Protein AF-A0A3D0DD14-F1 (afdb_monomer_lite)

Secondary structure (DSSP, 8-state):
--HHHHHHHHHHHH--TT-EEEEETTTTEEEEE--HHHHHHHHHHHHHHHHHHT-EEEEE--EE-------------HHHHHHHHTT-S--EEEEEEE-SSTT-EEEEEEES--THHHHSSSS-------EE--EEEEETT--EEEEEEEEEEEEEEEEEPPPSSS---EEEEEEEEEEEEEEEEEEEEE-TTS-EEEEEEEEEE--

Structure (mmCIF, N/CA/C/O backbone):
data_AF-A0A3D0DD14-F1
#
_entry.id   AF-A0A3D0DD14-F1
#
loop_
_atom_site.group_PDB
_atom_site.id
_atom_site.type_symbol
_atom_site.label_atom_id
_atom_site.label_alt_id
_atom_site.label_comp_id
_atom_site.label_asym_id
_atom_site.label_entity_id
_atom_site.label_seq_id
_atom_site.pdbx_PDB_ins_code
_atom_site.Cartn_x
_atom_site.Cartn_y
_atom_site.Cartn_z
_atom_site.occupancy
_atom_site.B_iso_or_equiv
_atom_site.auth_seq_id
_atom_site.auth_comp_id
_atom_site.auth_asym_id
_atom_site.auth_atom_id
_atom_site.pdbx_PDB_model_num
ATOM 1 N N . MET A 1 1 ? -5.796 8.877 5.733 1.00 56.44 1 MET A N 1
ATOM 2 C CA . MET A 1 1 ? -6.881 8.678 6.720 1.00 56.44 1 MET A CA 1
ATOM 3 C C . MET A 1 1 ? -6.235 8.494 8.085 1.00 56.44 1 MET A C 1
ATOM 5 O O . MET A 1 1 ? -5.258 7.763 8.152 1.00 56.44 1 MET A O 1
ATOM 9 N N . ASP A 1 2 ? -6.700 9.174 9.139 1.00 81.94 2 ASP A N 1
ATOM 10 C CA . ASP A 1 2 ? -6.199 8.929 10.505 1.00 81.94 2 ASP A CA 1
ATOM 11 C C . ASP A 1 2 ? -6.950 7.725 11.097 1.00 81.94 2 ASP A C 1
ATOM 13 O O . ASP A 1 2 ? -8.111 7.845 11.491 1.00 81.94 2 ASP A O 1
ATOM 17 N N . LEU A 1 3 ? -6.291 6.561 11.122 1.00 83.31 3 LEU A N 1
ATOM 18 C CA . LEU A 1 3 ? -6.829 5.308 11.670 1.00 83.31 3 LEU A CA 1
ATOM 19 C C . LEU A 1 3 ? -7.325 5.470 13.110 1.00 83.31 3 LEU A C 1
ATOM 21 O O . LEU A 1 3 ? -8.370 4.933 13.474 1.00 83.31 3 LEU A O 1
ATOM 25 N N . TRP A 1 4 ? -6.608 6.247 13.926 1.00 87.75 4 TRP A N 1
ATOM 26 C CA . TRP A 1 4 ? -6.964 6.455 15.328 1.00 87.75 4 TRP A CA 1
ATOM 27 C C . TRP A 1 4 ? -8.235 7.271 15.481 1.00 87.75 4 TRP A C 1
ATOM 29 O O . TRP A 1 4 ? -9.020 7.012 16.388 1.00 87.75 4 TRP A O 1
ATOM 39 N N . LYS A 1 5 ? -8.455 8.227 14.579 1.00 89.06 5 LYS A N 1
ATOM 40 C CA . LYS A 1 5 ? -9.691 9.005 14.547 1.00 89.06 5 LYS A CA 1
ATOM 41 C C . LYS A 1 5 ? -10.886 8.120 14.191 1.00 89.06 5 LYS A C 1
ATOM 43 O O . LYS A 1 5 ? -11.908 8.188 14.856 1.00 89.06 5 LYS A O 1
ATOM 48 N N . GLN A 1 6 ? -10.731 7.233 13.209 1.00 86.94 6 GLN A N 1
ATOM 49 C CA . GLN A 1 6 ? -11.789 6.295 12.828 1.00 86.94 6 GLN A CA 1
ATOM 50 C C . GLN A 1 6 ? -12.104 5.286 13.944 1.00 86.94 6 GLN A C 1
ATOM 52 O O . GLN A 1 6 ? -13.271 4.990 14.194 1.00 86.94 6 GLN A O 1
ATOM 57 N N . ALA A 1 7 ? -11.078 4.789 14.642 1.00 89.81 7 ALA A N 1
ATOM 58 C CA . ALA A 1 7 ? -11.262 3.933 15.811 1.00 89.81 7 ALA A CA 1
ATOM 59 C C . ALA A 1 7 ? -11.981 4.677 16.949 1.00 89.81 7 ALA A C 1
ATOM 61 O O . ALA A 1 7 ? -12.902 4.131 17.549 1.00 89.81 7 ALA A O 1
ATOM 62 N N . GLU A 1 8 ? -11.602 5.930 17.218 1.00 92.25 8 GLU A N 1
ATOM 63 C CA . GLU A 1 8 ? -12.246 6.771 18.230 1.00 92.25 8 GLU A CA 1
ATOM 64 C C . GLU A 1 8 ? -13.724 7.033 17.911 1.00 92.25 8 GLU A C 1
ATOM 66 O O . GLU A 1 8 ? -14.579 6.844 18.777 1.00 92.25 8 GLU A O 1
ATOM 71 N N . ASP A 1 9 ? -14.033 7.424 16.675 1.00 92.50 9 ASP A N 1
ATOM 72 C CA . ASP A 1 9 ? -15.404 7.687 16.230 1.00 92.50 9 ASP A CA 1
ATOM 73 C C . ASP A 1 9 ? -16.261 6.409 16.286 1.00 92.50 9 ASP A C 1
ATOM 75 O O . ASP A 1 9 ? -17.414 6.446 16.718 1.00 92.50 9 ASP A O 1
ATOM 79 N N . GLY A 1 10 ? -15.682 5.255 15.934 1.00 90.62 10 GLY A N 1
ATOM 80 C CA . GLY A 1 10 ? -16.334 3.953 16.070 1.00 90.62 10 GLY A CA 1
ATOM 81 C C . GLY A 1 10 ? -16.651 3.596 17.523 1.00 90.62 10 GLY A C 1
ATOM 82 O O . GLY A 1 10 ? -17.780 3.217 17.822 1.00 90.62 10 GLY A O 1
ATOM 83 N N . ILE A 1 11 ? -15.694 3.776 18.441 1.00 92.50 11 ILE A N 1
ATOM 84 C CA . ILE A 1 11 ? -15.900 3.524 19.877 1.00 92.50 11 ILE A CA 1
ATOM 85 C C . ILE A 1 11 ? -17.008 4.430 20.423 1.00 92.50 11 ILE A C 1
ATOM 87 O O . ILE A 1 11 ? -17.902 3.938 21.107 1.00 92.50 11 ILE A O 1
ATOM 91 N N . LYS A 1 12 ? -16.997 5.728 20.085 1.00 92.06 12 LYS A N 1
ATOM 92 C CA . LYS A 1 12 ? -18.010 6.696 20.545 1.00 92.06 12 LYS A CA 1
ATOM 93 C C . LYS A 1 12 ? -19.435 6.288 20.198 1.00 92.06 12 LYS A C 1
ATOM 95 O O . LYS A 1 12 ? -20.321 6.459 21.027 1.00 92.06 12 LYS A O 1
ATOM 100 N N . ASN A 1 13 ? -19.650 5.720 19.014 1.00 92.38 13 ASN A N 1
ATOM 101 C CA . ASN A 1 13 ? -20.980 5.299 18.571 1.00 92.38 13 ASN A CA 1
ATOM 102 C C . ASN A 1 13 ? -21.562 4.138 19.393 1.00 92.38 13 ASN A C 1
ATOM 104 O O . ASN A 1 13 ? -22.779 3.971 19.424 1.00 92.38 13 ASN A O 1
ATOM 108 N N . PHE A 1 14 ? -20.716 3.340 20.050 1.00 90.50 14 PHE A N 1
ATOM 109 C CA . PHE A 1 14 ? -21.139 2.203 20.873 1.00 90.50 14 PHE A CA 1
ATOM 110 C C . PHE A 1 14 ? -21.169 2.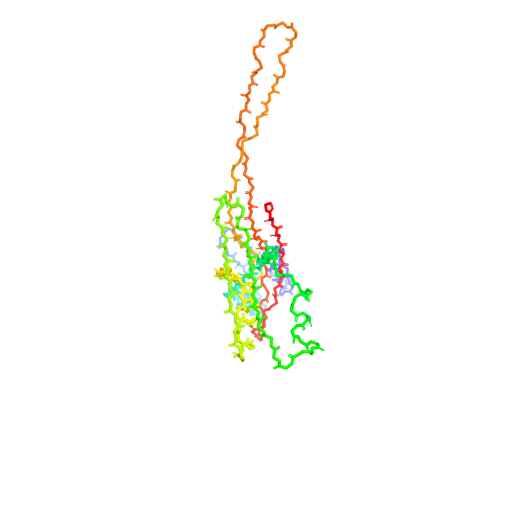509 22.379 1.00 90.50 14 PHE A C 1
ATOM 112 O O . PHE A 1 14 ? -21.578 1.646 23.157 1.00 90.50 14 PHE A O 1
ATOM 119 N N . LEU A 1 15 ? -20.742 3.705 22.803 1.00 92.62 15 LEU A N 1
ATOM 120 C CA . LEU A 1 15 ? -20.736 4.105 24.213 1.00 92.62 15 LEU A CA 1
ATOM 121 C C . LEU A 1 15 ? -22.137 4.495 24.710 1.00 92.62 15 LEU A C 1
ATOM 123 O O . LEU A 1 15 ? -22.941 5.078 23.983 1.00 92.62 15 LEU A O 1
ATOM 127 N N . SER A 1 16 ? -22.416 4.209 25.984 1.00 91.69 16 SER A N 1
ATOM 128 C CA . SER A 1 16 ? -23.562 4.768 26.711 1.00 91.69 16 SER A CA 1
ATOM 129 C C . SER A 1 16 ? -23.310 6.219 27.128 1.00 91.69 16 SER A C 1
ATOM 131 O O . SER A 1 16 ? -22.191 6.725 27.048 1.00 91.69 16 SER A O 1
ATOM 133 N N . SER A 1 17 ? -24.349 6.881 27.647 1.00 90.19 17 SER A N 1
ATOM 134 C CA . SER A 1 17 ? -24.248 8.233 28.209 1.00 90.19 17 SER A CA 1
ATOM 135 C C . SER A 1 17 ? -23.223 8.359 29.343 1.00 90.19 17 SER A C 1
ATOM 137 O O . SER A 1 17 ? -22.635 9.425 29.499 1.00 90.19 17 SER A O 1
ATOM 139 N N . ASP A 1 18 ? -22.993 7.283 30.104 1.00 92.00 18 ASP A N 1
ATOM 140 C CA . ASP A 1 18 ? -22.063 7.253 31.243 1.00 92.00 18 ASP A CA 1
ATOM 141 C C . ASP A 1 18 ? -20.721 6.577 30.902 1.00 92.00 18 ASP A C 1
ATOM 143 O O . ASP A 1 18 ? -19.830 6.464 31.753 1.00 92.00 18 ASP A O 1
ATOM 147 N N . GLY A 1 19 ? -20.567 6.113 29.658 1.00 92.19 19 GLY A N 1
ATOM 148 C CA . GLY A 1 19 ? -19.383 5.417 29.181 1.00 92.19 19 GLY A CA 1
ATOM 149 C C . GLY A 1 19 ? -18.155 6.327 29.131 1.00 92.19 19 GLY A C 1
ATOM 150 O O . GLY A 1 19 ? -18.223 7.497 28.752 1.00 92.19 19 GLY A O 1
ATOM 151 N N . LYS A 1 20 ? -16.992 5.783 29.495 1.00 94.19 20 LYS A N 1
ATOM 152 C CA . LYS A 1 20 ? -15.702 6.483 29.426 1.00 94.19 20 LYS A CA 1
ATOM 153 C C . LYS A 1 20 ? -14.745 5.716 28.535 1.00 94.19 20 LYS A C 1
ATOM 155 O O . LYS A 1 20 ? -14.665 4.493 28.609 1.00 94.19 20 LYS A O 1
ATOM 160 N N . TYR A 1 21 ? -13.966 6.440 27.745 1.00 94.31 21 TYR A N 1
ATOM 161 C CA . TYR A 1 21 ? -12.905 5.864 26.932 1.00 94.31 21 TYR A CA 1
ATOM 162 C C . TYR A 1 21 ? -11.622 6.685 27.078 1.00 94.31 21 TYR A C 1
ATOM 164 O O . TYR A 1 21 ? -11.655 7.879 27.376 1.00 94.31 21 TYR A O 1
ATOM 172 N N . SER A 1 22 ? -10.481 6.035 26.885 1.00 93.62 22 SER A N 1
ATOM 173 C CA . SER A 1 22 ? -9.168 6.668 26.830 1.00 93.62 22 SER A CA 1
ATOM 174 C C . SER A 1 22 ? -8.316 5.952 25.793 1.00 93.62 22 SER A C 1
ATOM 176 O O . SER A 1 22 ? -8.253 4.722 25.777 1.00 93.62 22 SER A O 1
ATOM 178 N N . ILE A 1 23 ? -7.675 6.719 24.914 1.00 93.56 23 ILE A N 1
ATOM 179 C CA . ILE A 1 23 ? -6.816 6.197 23.850 1.00 93.56 23 ILE A CA 1
ATOM 180 C C . ILE A 1 23 ? -5.416 6.756 24.065 1.00 93.56 23 ILE A C 1
ATOM 182 O O . ILE A 1 23 ? -5.188 7.959 23.942 1.00 93.56 23 ILE A O 1
ATOM 186 N N . ASN A 1 24 ? -4.461 5.871 24.335 1.00 94.25 24 ASN A N 1
ATOM 187 C CA . ASN A 1 24 ? -3.046 6.196 24.304 1.00 94.25 24 ASN A CA 1
ATOM 188 C C . ASN A 1 24 ? -2.451 5.696 22.983 1.00 94.25 24 ASN A C 1
ATOM 190 O O . ASN A 1 24 ? -2.058 4.536 22.865 1.00 94.25 24 ASN A O 1
ATOM 194 N N . ARG A 1 25 ? -2.375 6.596 21.993 1.00 90.50 25 ARG A N 1
ATOM 195 C CA . ARG A 1 25 ? -1.866 6.290 20.644 1.00 90.50 25 ARG A CA 1
ATOM 196 C C . ARG A 1 25 ? -0.395 5.858 20.649 1.00 90.50 25 ARG A C 1
ATOM 198 O O . ARG A 1 25 ? -0.019 5.017 19.845 1.00 90.50 25 ARG A O 1
ATOM 205 N N . LEU A 1 26 ? 0.418 6.409 21.557 1.00 90.44 26 LEU A N 1
ATOM 206 C CA . LEU A 1 26 ? 1.845 6.077 21.669 1.00 90.44 26 LEU A CA 1
ATOM 207 C C . LEU A 1 26 ? 2.056 4.669 22.233 1.00 90.44 26 LEU A C 1
ATOM 209 O O . LEU A 1 26 ? 2.937 3.951 21.775 1.00 90.44 26 LEU A O 1
ATOM 213 N N . ALA A 1 27 ? 1.240 4.275 23.213 1.00 91.31 27 ALA A N 1
ATOM 214 C CA . ALA A 1 27 ? 1.303 2.946 23.815 1.00 91.31 27 ALA A CA 1
ATOM 215 C C . ALA A 1 27 ? 0.484 1.889 23.049 1.00 91.31 27 ALA A C 1
ATOM 217 O O . ALA A 1 27 ? 0.577 0.707 23.363 1.00 91.31 27 ALA A O 1
ATOM 218 N N . GLY A 1 28 ? -0.349 2.296 22.083 1.00 89.00 28 GLY A N 1
ATOM 219 C CA . GLY A 1 28 ? -1.284 1.402 21.394 1.00 89.00 28 GLY A CA 1
ATOM 220 C C . GLY A 1 28 ? -2.381 0.842 22.307 1.00 89.00 28 GLY A C 1
ATOM 221 O O . GLY A 1 28 ? -2.924 -0.225 22.031 1.00 89.00 28 GLY A O 1
ATOM 222 N N . ILE A 1 29 ? -2.692 1.536 23.408 1.00 91.56 29 ILE A N 1
ATOM 223 C CA . ILE A 1 29 ? -3.648 1.079 24.424 1.00 91.56 29 ILE A CA 1
ATOM 224 C C . ILE A 1 29 ? -4.959 1.842 24.267 1.00 91.56 29 ILE A C 1
ATOM 226 O O . ILE A 1 29 ? -4.977 3.074 24.234 1.00 91.56 29 ILE A O 1
ATOM 230 N N . VAL A 1 30 ? -6.060 1.095 24.231 1.00 92.75 30 VAL A N 1
ATOM 231 C CA . VAL A 1 30 ? -7.423 1.622 24.278 1.00 92.75 30 VAL A CA 1
ATOM 232 C C . VAL A 1 30 ? -8.092 1.068 25.530 1.00 92.75 30 VAL A C 1
ATOM 234 O O . VAL A 1 30 ? -8.227 -0.144 25.680 1.00 92.75 30 VAL A O 1
ATOM 237 N N . THR A 1 31 ? -8.508 1.959 26.424 1.00 94.25 31 THR A N 1
ATOM 238 C CA . THR A 1 31 ? -9.236 1.612 27.647 1.00 94.25 31 THR A CA 1
ATOM 239 C C . THR A 1 31 ? -10.674 2.079 27.507 1.00 94.25 31 THR A C 1
ATOM 241 O O . THR A 1 31 ? -10.909 3.259 27.250 1.00 94.25 31 THR A O 1
ATOM 244 N N . VAL A 1 32 ? -11.633 1.175 27.697 1.00 95.06 32 VAL A N 1
ATOM 245 C CA . VAL A 1 32 ? -13.068 1.476 27.625 1.00 95.06 32 VAL A CA 1
ATOM 246 C C . VAL A 1 32 ? -13.756 0.959 28.879 1.00 95.06 32 VAL A C 1
ATOM 248 O O . VAL A 1 32 ? -13.560 -0.188 29.276 1.00 95.06 32 VAL A O 1
ATOM 251 N N . THR A 1 33 ? -14.570 1.814 29.488 1.00 95.38 33 THR A N 1
ATOM 252 C CA . THR A 1 33 ? -15.357 1.516 30.682 1.00 95.38 33 THR A CA 1
ATOM 253 C C . THR A 1 33 ? -16.814 1.829 30.389 1.00 95.38 33 THR A C 1
ATOM 255 O O . THR A 1 33 ? -17.172 2.990 30.203 1.00 95.38 33 THR A O 1
ATOM 258 N N . ASP A 1 34 ? -17.651 0.797 30.353 1.00 96.19 34 ASP A N 1
ATOM 259 C CA . ASP A 1 34 ? -19.083 0.914 30.082 1.00 96.19 34 ASP A CA 1
ATOM 260 C C . ASP A 1 34 ? -19.825 -0.333 30.605 1.00 96.19 34 ASP A C 1
ATOM 262 O O . ASP A 1 34 ? -19.227 -1.252 31.173 1.00 96.19 34 ASP A O 1
ATOM 266 N N . HIS A 1 35 ? -21.137 -0.397 30.407 1.00 95.94 35 HIS A N 1
ATOM 267 C CA . HIS A 1 35 ? -21.950 -1.573 30.653 1.00 95.94 35 HIS A CA 1
ATOM 268 C C . HIS A 1 35 ? -21.499 -2.765 29.803 1.00 95.94 35 HIS A C 1
ATOM 270 O O . HIS A 1 35 ? -21.085 -2.631 28.651 1.00 95.94 35 HIS A O 1
ATOM 276 N N . LYS A 1 36 ? -21.696 -3.976 30.340 1.00 95.19 36 LYS A N 1
ATOM 277 C CA . LYS A 1 36 ? -21.307 -5.243 29.698 1.00 95.19 36 LYS A CA 1
ATOM 278 C C . LYS A 1 36 ? -21.762 -5.362 28.237 1.00 95.19 36 LYS A C 1
ATOM 280 O O . LYS A 1 36 ? -21.015 -5.880 27.417 1.00 95.19 36 LYS A O 1
ATOM 285 N N . LYS A 1 37 ? -22.973 -4.895 27.909 1.00 95.25 37 LYS A N 1
ATOM 286 C CA . LYS A 1 37 ? -23.511 -4.955 26.538 1.00 95.25 37 LYS A CA 1
ATOM 287 C C . LYS A 1 37 ? -22.670 -4.131 25.556 1.00 95.25 37 LYS A C 1
ATOM 289 O O . LYS A 1 37 ? -22.334 -4.637 24.493 1.00 95.25 37 LYS A O 1
ATOM 294 N N . ASN A 1 38 ? -22.283 -2.917 25.939 1.00 94.81 38 ASN A N 1
ATOM 295 C CA . ASN A 1 38 ? -21.497 -2.015 25.098 1.00 94.81 38 ASN A CA 1
ATOM 296 C C . ASN A 1 38 ? -20.048 -2.481 24.977 1.00 94.81 38 ASN A C 1
ATOM 298 O O . ASN A 1 38 ? -19.487 -2.443 23.889 1.00 94.81 38 ASN A O 1
ATOM 302 N N . LEU A 1 39 ? -19.470 -3.011 26.061 1.00 94.81 39 LEU A N 1
ATOM 303 C CA . LEU A 1 39 ? -18.125 -3.592 26.023 1.00 94.81 39 LEU A CA 1
ATOM 304 C C . LEU A 1 39 ? -18.015 -4.736 25.005 1.00 94.81 39 LEU A C 1
ATOM 306 O O . LEU A 1 39 ? -17.023 -4.801 24.292 1.00 94.81 39 LEU A O 1
ATOM 310 N N . ILE A 1 40 ? -19.037 -5.595 24.892 1.00 95.38 40 ILE A N 1
ATOM 311 C CA . ILE A 1 40 ? -19.070 -6.674 23.887 1.00 95.38 40 ILE A CA 1
ATOM 312 C C . ILE A 1 40 ? -19.109 -6.103 22.460 1.00 95.38 40 ILE A C 1
ATOM 314 O O . ILE A 1 40 ? -18.417 -6.608 21.579 1.00 95.38 40 ILE A O 1
ATOM 318 N N . LEU A 1 41 ? -19.896 -5.047 22.224 1.00 94.12 41 LEU A N 1
ATOM 319 C CA . LEU A 1 41 ? -19.980 -4.400 20.909 1.00 94.12 41 LEU A CA 1
ATOM 320 C C . LEU A 1 41 ? -18.655 -3.737 20.520 1.00 94.12 41 LEU A C 1
ATOM 322 O O . LEU A 1 41 ? -18.185 -3.907 19.396 1.00 94.12 41 LEU A O 1
ATOM 326 N N . VAL A 1 42 ? -18.037 -3.020 21.460 1.00 95.00 42 VAL A N 1
ATOM 327 C CA . VAL A 1 42 ? -16.737 -2.374 21.261 1.00 95.00 42 VAL A CA 1
ATOM 328 C C . VAL A 1 42 ? -15.643 -3.413 21.018 1.00 95.00 42 VAL A C 1
ATOM 330 O O . VAL A 1 42 ? -14.856 -3.242 20.091 1.00 95.00 42 VAL A O 1
ATOM 333 N N . ASP A 1 43 ? -15.598 -4.497 21.796 1.00 94.56 43 ASP A N 1
ATOM 334 C CA . ASP A 1 43 ? -14.631 -5.582 21.600 1.00 94.56 43 ASP A CA 1
ATOM 335 C C . ASP A 1 43 ? -14.769 -6.211 20.205 1.00 94.56 43 ASP A C 1
ATOM 337 O O . ASP A 1 43 ? -13.787 -6.286 19.468 1.00 94.56 43 ASP A O 1
ATOM 341 N N . GLY A 1 44 ? -15.992 -6.549 19.779 1.00 94.50 44 GLY A N 1
ATOM 342 C CA . GLY A 1 44 ? -16.244 -7.084 18.437 1.00 94.50 44 GLY A CA 1
ATOM 343 C C . GLY A 1 44 ? -15.845 -6.120 17.312 1.00 94.50 44 GLY A C 1
ATOM 344 O O . GLY A 1 44 ? -15.231 -6.528 16.322 1.00 94.50 44 GLY A O 1
ATOM 345 N N . PHE A 1 45 ? -16.128 -4.824 17.477 1.00 94.12 45 PHE A N 1
ATOM 346 C CA . PHE A 1 45 ? -15.692 -3.788 16.539 1.00 94.12 45 PHE A CA 1
ATOM 347 C C . PHE A 1 45 ? -14.162 -3.712 16.444 1.00 94.12 45 PHE A C 1
ATOM 349 O O . PHE A 1 45 ? -13.610 -3.725 15.343 1.00 94.12 45 PHE A O 1
ATOM 356 N N . ILE A 1 46 ? -13.466 -3.673 17.584 1.00 92.75 46 ILE A N 1
ATOM 357 C CA . ILE A 1 46 ? -12.001 -3.595 17.628 1.00 92.75 46 ILE A CA 1
ATOM 358 C C . ILE A 1 46 ? -11.358 -4.858 17.055 1.00 92.75 46 ILE A C 1
ATOM 360 O O . ILE A 1 46 ? -10.366 -4.747 16.335 1.00 92.75 46 ILE A O 1
ATOM 364 N N . GLN A 1 47 ? -11.908 -6.044 17.322 1.00 93.06 47 GLN A N 1
ATOM 365 C CA . GLN A 1 47 ? -11.420 -7.294 16.731 1.00 93.06 47 GLN A CA 1
ATOM 366 C C . GLN A 1 47 ? -11.549 -7.273 15.207 1.00 93.06 47 GLN A C 1
ATOM 368 O O . GLN A 1 47 ? -10.549 -7.455 14.516 1.00 93.06 47 GLN A O 1
ATOM 373 N N . THR A 1 48 ? -12.726 -6.916 14.687 1.00 91.75 48 THR A N 1
ATOM 374 C CA . THR A 1 48 ? -12.963 -6.802 13.237 1.00 91.75 48 THR A CA 1
ATOM 375 C C . THR A 1 48 ? -12.024 -5.777 12.591 1.00 91.75 48 THR A C 1
ATOM 377 O O . THR A 1 48 ? -11.446 -6.020 11.529 1.00 91.75 48 THR A O 1
ATOM 380 N N . LEU A 1 49 ? -11.825 -4.627 13.243 1.00 90.69 49 LEU A N 1
ATOM 381 C CA . LEU A 1 49 ? -10.921 -3.586 12.760 1.00 90.69 49 LEU A CA 1
ATOM 382 C C . LEU A 1 49 ? -9.471 -4.088 12.721 1.00 90.69 49 LEU A C 1
ATOM 384 O O . LEU A 1 49 ? -8.788 -3.918 11.713 1.00 90.69 49 LEU A O 1
ATOM 388 N N . LYS A 1 50 ? -9.002 -4.743 13.790 1.00 89.25 50 LYS A N 1
ATOM 389 C CA . LYS A 1 50 ? -7.655 -5.329 13.853 1.00 89.25 50 LYS A CA 1
ATOM 390 C C . LYS A 1 50 ? -7.447 -6.393 12.782 1.00 89.25 50 LYS A C 1
ATOM 392 O O . LYS A 1 50 ? -6.397 -6.399 12.147 1.00 89.25 50 LYS A O 1
ATOM 397 N N . GLU A 1 51 ? -8.421 -7.271 12.571 1.00 90.19 51 GLU A N 1
ATOM 398 C CA . GLU A 1 51 ? -8.366 -8.289 11.520 1.00 90.19 51 GLU A CA 1
ATOM 399 C C . GLU A 1 51 ? -8.247 -7.654 10.140 1.00 90.19 51 GLU A C 1
ATOM 401 O O . GLU A 1 51 ? -7.359 -8.023 9.378 1.00 90.19 51 GLU A O 1
ATOM 406 N N . SER A 1 52 ? -9.076 -6.651 9.837 1.00 88.62 52 SER A N 1
ATOM 407 C CA . SER A 1 52 ? -9.025 -5.945 8.557 1.00 88.62 52 SER A CA 1
ATOM 408 C C . SER A 1 52 ? -7.677 -5.259 8.323 1.00 88.62 52 SER A C 1
ATOM 410 O O . SER A 1 52 ? -7.152 -5.315 7.212 1.00 88.62 52 SER A O 1
ATOM 412 N N . LEU A 1 53 ? -7.108 -4.609 9.343 1.00 87.31 53 LEU A N 1
ATOM 413 C CA . LEU A 1 53 ? -5.840 -3.876 9.233 1.00 87.31 53 LEU A CA 1
ATOM 414 C C . LEU A 1 53 ? -4.612 -4.791 9.151 1.00 87.31 53 LEU A C 1
ATOM 416 O O . LEU A 1 53 ? -3.628 -4.432 8.511 1.00 87.31 53 LEU A O 1
ATOM 420 N N . ASN A 1 54 ? -4.665 -5.971 9.772 1.00 89.38 54 ASN A N 1
ATOM 421 C CA . ASN A 1 54 ? -3.557 -6.930 9.766 1.00 89.38 54 ASN A CA 1
ATOM 422 C C . ASN A 1 54 ? -3.489 -7.791 8.498 1.00 89.38 54 ASN A C 1
ATOM 424 O O . ASN A 1 54 ? -2.555 -8.582 8.360 1.00 89.38 54 ASN A O 1
ATOM 428 N N . ARG A 1 55 ? -4.442 -7.656 7.567 1.00 91.69 55 ARG A N 1
ATOM 429 C CA . ARG A 1 55 ? -4.353 -8.320 6.262 1.00 91.69 55 ARG A CA 1
ATOM 430 C C . ARG A 1 55 ? -3.129 -7.808 5.512 1.00 91.69 55 ARG A C 1
ATOM 432 O O . ARG A 1 55 ? -2.892 -6.602 5.440 1.00 91.69 55 ARG A O 1
ATOM 439 N N . GLN A 1 56 ? -2.361 -8.733 4.954 1.00 92.31 56 GLN A N 1
ATOM 440 C CA . GLN A 1 56 ? -1.154 -8.450 4.184 1.00 92.31 56 GLN A CA 1
ATOM 441 C C . GLN A 1 56 ? -1.286 -9.065 2.799 1.00 92.31 56 GLN A C 1
ATOM 443 O O . GLN A 1 56 ? -1.875 -10.134 2.644 1.00 92.31 56 GLN A O 1
ATOM 448 N N . VAL A 1 57 ? -0.717 -8.393 1.806 1.00 94.06 57 VAL A N 1
ATOM 449 C CA . VAL A 1 57 ? -0.636 -8.888 0.434 1.00 94.06 57 VAL A CA 1
ATOM 450 C C . VAL A 1 57 ? 0.803 -8.799 -0.055 1.00 94.06 57 VAL A C 1
ATOM 452 O O . VAL A 1 57 ? 1.491 -7.803 0.177 1.00 94.06 57 VAL A O 1
ATOM 455 N N . LEU A 1 58 ? 1.259 -9.852 -0.734 1.00 94.50 58 LEU A N 1
ATOM 456 C CA . LEU A 1 58 ? 2.500 -9.829 -1.495 1.00 94.50 58 LEU A CA 1
ATOM 457 C C . LEU A 1 58 ? 2.193 -9.306 -2.899 1.00 94.50 58 LEU A C 1
ATOM 459 O O . LEU A 1 58 ? 1.447 -9.925 -3.651 1.00 94.50 58 LEU A O 1
ATOM 463 N N . ILE A 1 59 ? 2.787 -8.173 -3.241 1.00 91.62 59 ILE A N 1
ATOM 464 C CA . ILE A 1 59 ? 2.678 -7.538 -4.547 1.00 91.62 59 ILE A CA 1
ATOM 465 C C . ILE A 1 59 ? 3.904 -7.945 -5.363 1.00 91.62 59 ILE A C 1
ATOM 467 O O . ILE A 1 59 ? 5.036 -7.710 -4.939 1.00 91.62 59 ILE A O 1
ATOM 471 N N . GLU A 1 60 ? 3.679 -8.541 -6.531 1.00 90.50 60 GLU A N 1
ATOM 472 C CA . GLU A 1 60 ? 4.696 -8.765 -7.561 1.00 90.50 60 GLU A CA 1
ATOM 473 C C . GLU A 1 60 ? 4.315 -7.927 -8.782 1.00 90.50 60 GLU A C 1
ATOM 475 O O . GLU A 1 60 ? 3.201 -8.049 -9.289 1.00 90.50 60 GLU A O 1
ATOM 480 N N . ALA A 1 61 ? 5.214 -7.051 -9.228 1.00 85.06 61 ALA A N 1
ATOM 481 C CA . ALA A 1 61 ? 5.031 -6.318 -10.479 1.00 85.06 61 ALA A CA 1
ATOM 482 C C . ALA A 1 61 ? 5.952 -6.911 -11.544 1.00 85.06 61 ALA A C 1
ATOM 484 O O . ALA A 1 61 ? 7.071 -7.296 -11.230 1.00 85.06 61 ALA A O 1
ATOM 485 N N . GLU A 1 62 ? 5.501 -6.974 -12.791 1.00 84.50 62 GLU A N 1
ATOM 486 C CA . GLU A 1 62 ? 6.311 -7.408 -13.929 1.00 84.50 62 GLU A CA 1
ATOM 487 C C . GLU A 1 62 ? 6.379 -6.257 -14.928 1.00 84.50 62 GLU A C 1
ATOM 489 O O . GLU A 1 62 ? 5.354 -5.791 -15.424 1.00 84.50 62 GLU A O 1
ATOM 494 N N . VAL A 1 63 ? 7.593 -5.760 -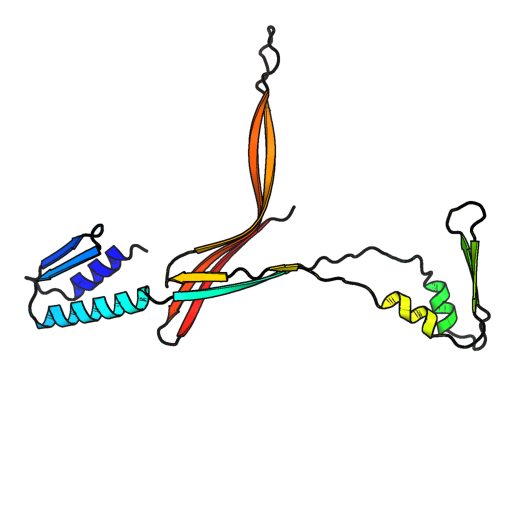15.167 1.00 77.56 63 VAL A N 1
ATOM 495 C CA . VAL A 1 63 ? 7.846 -4.655 -16.095 1.00 77.56 63 VAL A CA 1
ATOM 496 C C . VAL A 1 63 ? 8.629 -5.199 -17.274 1.00 77.56 63 VAL A C 1
ATOM 498 O O . VAL A 1 63 ? 9.694 -5.792 -17.083 1.00 77.56 63 VAL A O 1
ATOM 501 N N . VAL A 1 64 ? 8.083 -4.988 -18.469 1.00 79.38 64 VAL A N 1
ATOM 502 C CA . VAL A 1 64 ? 8.664 -5.427 -19.737 1.00 79.38 64 VAL A CA 1
ATOM 503 C C . VAL A 1 64 ? 8.996 -4.189 -20.558 1.00 79.38 64 VAL A C 1
ATOM 505 O O . VAL A 1 64 ? 8.105 -3.412 -20.898 1.00 79.38 64 VAL A O 1
ATOM 508 N N . GLU A 1 65 ? 10.277 -4.005 -20.858 1.00 73.31 65 GLU A N 1
ATOM 509 C CA . GLU A 1 65 ? 10.760 -2.948 -21.746 1.00 73.31 65 GLU A CA 1
ATOM 510 C C . GLU A 1 65 ? 10.942 -3.519 -23.154 1.00 73.31 65 GLU A C 1
ATOM 512 O O . GLU A 1 65 ? 11.490 -4.611 -23.326 1.00 73.31 65 GLU A O 1
ATOM 517 N N . VAL A 1 66 ? 10.459 -2.792 -24.162 1.00 70.56 66 VAL A N 1
ATOM 518 C CA . VAL A 1 66 ? 10.556 -3.202 -25.565 1.00 70.56 66 VAL A CA 1
ATOM 519 C C . VAL A 1 66 ? 11.372 -2.164 -26.318 1.00 70.56 66 VAL A C 1
ATOM 521 O O . VAL A 1 66 ? 10.869 -1.101 -26.675 1.00 70.56 66 VAL A O 1
ATOM 524 N N . THR A 1 67 ? 12.628 -2.497 -26.593 1.00 65.75 67 THR A N 1
ATOM 525 C CA . THR A 1 67 ? 13.493 -1.693 -27.456 1.00 65.75 67 THR A CA 1
ATOM 526 C C . THR A 1 67 ? 13.284 -2.126 -28.902 1.00 65.75 67 THR A C 1
ATOM 528 O O . THR A 1 67 ? 13.628 -3.245 -29.279 1.00 65.75 67 THR A O 1
ATOM 531 N N . LEU A 1 68 ? 12.703 -1.257 -29.732 1.00 61.81 68 LEU A N 1
ATOM 532 C CA . LEU A 1 68 ? 12.631 -1.494 -31.174 1.00 61.81 68 LEU A CA 1
ATOM 533 C C . LEU A 1 68 ? 13.914 -0.985 -31.835 1.00 61.81 68 LEU A C 1
ATOM 535 O O . LEU A 1 68 ? 14.054 0.210 -32.089 1.00 61.81 68 LEU A O 1
ATOM 539 N N . GLU A 1 69 ? 14.821 -1.891 -32.191 1.00 57.53 69 GLU A N 1
ATOM 540 C CA . GLU A 1 69 ? 15.887 -1.575 -33.145 1.00 57.53 69 GLU A CA 1
ATOM 541 C C . GLU A 1 69 ? 15.307 -1.525 -34.569 1.00 57.53 69 GLU A C 1
ATOM 543 O O . GLU A 1 69 ? 15.378 -2.480 -35.342 1.00 57.53 69 GLU A O 1
ATOM 548 N N . GLN A 1 70 ? 14.692 -0.400 -34.942 1.00 60.78 70 GLN A N 1
ATOM 549 C CA . GLN A 1 70 ? 14.420 -0.105 -36.349 1.00 60.78 70 GLN A CA 1
ATOM 550 C C . GLN A 1 70 ? 15.640 0.574 -36.957 1.00 60.78 70 GLN A C 1
ATOM 552 O O . GLN A 1 70 ? 15.822 1.781 -36.812 1.00 60.78 70 GLN A O 1
ATOM 557 N N . GLY A 1 71 ? 16.481 -0.186 -37.658 1.00 58.03 71 GLY A N 1
ATOM 558 C CA . GLY A 1 71 ? 17.599 0.461 -38.332 1.00 58.03 71 GLY A CA 1
ATOM 559 C C . GLY A 1 71 ? 18.663 -0.422 -38.944 1.00 58.03 71 GLY A C 1
ATOM 560 O O . GLY A 1 71 ? 19.831 -0.092 -38.798 1.00 58.03 71 GLY A O 1
ATOM 561 N N . GLN A 1 72 ? 18.304 -1.478 -39.677 1.00 47.88 72 GLN A N 1
ATOM 562 C CA . GLN A 1 72 ? 19.204 -2.000 -40.708 1.00 47.88 72 GLN A CA 1
ATOM 563 C C . GLN A 1 72 ? 18.419 -2.347 -41.970 1.00 47.88 72 GLN A C 1
ATOM 565 O O . GLN A 1 72 ? 17.953 -3.470 -42.149 1.00 47.88 72 GLN A O 1
ATOM 570 N N . SER A 1 73 ? 18.307 -1.380 -42.888 1.00 50.81 73 SER A N 1
ATOM 571 C CA . SER A 1 73 ? 18.143 -1.736 -44.294 1.00 50.81 73 SER A CA 1
ATOM 572 C C . SER A 1 73 ? 19.482 -2.308 -44.745 1.00 50.81 73 SER A C 1
ATOM 574 O O . SER A 1 73 ? 20.387 -1.581 -45.160 1.00 50.81 73 SER A O 1
ATOM 576 N N . TRP A 1 74 ? 19.638 -3.622 -44.639 1.00 49.53 74 TRP A N 1
ATOM 577 C CA . TRP A 1 74 ? 20.597 -4.306 -45.493 1.00 49.53 74 TRP A CA 1
ATOM 578 C C . TRP A 1 74 ? 20.239 -3.856 -46.906 1.00 49.53 74 TRP A C 1
ATOM 580 O O . TRP A 1 74 ? 19.055 -3.878 -47.237 1.00 49.53 74 TRP A O 1
ATOM 590 N N . GLY A 1 75 ? 21.202 -3.311 -47.656 1.00 50.72 75 GLY A N 1
ATOM 591 C CA . GLY A 1 75 ? 21.028 -2.689 -48.977 1.00 50.72 75 GLY A CA 1
ATOM 592 C C . GLY A 1 75 ? 20.554 -3.671 -50.051 1.00 50.72 75 GLY A C 1
ATOM 593 O O . GLY A 1 75 ? 21.204 -3.846 -51.078 1.00 50.72 75 GLY A O 1
ATOM 594 N N . ILE A 1 76 ? 19.448 -4.353 -49.776 1.00 56.25 76 ILE A N 1
ATOM 595 C CA . ILE A 1 76 ? 18.730 -5.272 -50.628 1.00 56.25 76 ILE A CA 1
ATOM 596 C C . ILE A 1 76 ? 17.988 -4.386 -51.610 1.00 56.25 76 ILE A C 1
ATOM 598 O O . ILE A 1 76 ? 17.030 -3.691 -51.269 1.00 56.25 76 ILE A O 1
ATOM 602 N N . ASP A 1 77 ? 18.475 -4.385 -52.841 1.00 56.00 77 ASP A N 1
ATOM 603 C CA . ASP A 1 77 ? 17.786 -3.749 -53.943 1.00 56.00 77 ASP A CA 1
ATOM 604 C C . ASP A 1 77 ? 16.526 -4.569 -54.273 1.00 56.00 77 ASP A C 1
ATOM 606 O O . ASP A 1 77 ? 16.567 -5.580 -54.981 1.00 56.00 77 ASP A O 1
ATOM 610 N N . TRP A 1 78 ? 15.388 -4.149 -53.717 1.00 62.34 78 TRP A N 1
ATOM 611 C CA . TRP A 1 78 ? 14.087 -4.800 -53.895 1.00 62.34 78 TRP A CA 1
ATOM 612 C C . TRP A 1 78 ? 13.639 -4.873 -55.364 1.00 62.34 78 TRP A C 1
ATOM 614 O O . TRP A 1 78 ? 12.825 -5.735 -55.703 1.00 62.34 78 TRP A O 1
ATOM 624 N N . SER A 1 79 ? 14.206 -4.050 -56.258 1.00 59.59 79 SER A N 1
ATOM 625 C CA . SER A 1 79 ? 13.962 -4.152 -57.705 1.00 59.59 79 SER A CA 1
ATOM 626 C C . SER A 1 79 ? 14.540 -5.447 -58.294 1.00 59.59 79 SER A C 1
ATOM 628 O O . SER A 1 79 ? 13.941 -6.072 -59.174 1.00 59.59 79 SER A O 1
ATOM 630 N N . THR A 1 80 ? 15.659 -5.915 -57.737 1.00 57.03 80 THR A N 1
ATOM 631 C CA . THR A 1 80 ? 16.320 -7.158 -58.138 1.00 57.03 80 THR A CA 1
ATOM 632 C C . THR A 1 80 ? 15.509 -8.371 -57.681 1.00 57.03 80 THR A C 1
ATOM 634 O O . THR A 1 80 ? 15.286 -9.293 -58.466 1.00 57.03 80 THR A O 1
ATOM 637 N N . VAL A 1 81 ? 14.962 -8.336 -56.462 1.00 61.59 81 VAL A N 1
ATOM 638 C CA . VAL A 1 81 ? 14.069 -9.385 -55.930 1.00 61.59 81 VAL A CA 1
ATOM 639 C C . VAL A 1 81 ? 12.762 -9.463 -56.733 1.00 61.59 81 VAL A C 1
ATOM 641 O O . VAL A 1 81 ? 12.314 -10.553 -57.097 1.00 61.59 81 VAL A O 1
ATOM 644 N N . GLN A 1 82 ? 12.184 -8.313 -57.094 1.00 60.50 82 GLN A N 1
ATOM 645 C CA . GLN A 1 82 ? 10.988 -8.239 -57.937 1.00 60.50 82 GLN A CA 1
ATOM 646 C C . GLN A 1 82 ? 11.214 -8.868 -59.323 1.00 60.50 82 GLN A C 1
ATOM 648 O O . GLN A 1 82 ? 10.336 -9.563 -59.838 1.00 60.50 82 GLN A O 1
ATOM 653 N N . SER A 1 83 ? 12.398 -8.677 -59.914 1.00 58.03 83 SER A N 1
ATOM 654 C CA . SER A 1 83 ? 12.734 -9.237 -61.231 1.00 58.03 83 SER A CA 1
ATOM 655 C C . SER A 1 83 ? 12.805 -10.774 -61.248 1.00 58.03 83 SER A C 1
ATOM 657 O O . SER A 1 83 ? 12.479 -11.393 -62.262 1.00 58.03 83 SER A O 1
ATOM 659 N N . VAL A 1 84 ? 13.159 -11.394 -60.115 1.00 58.12 84 VAL A N 1
ATOM 660 C CA . VAL A 1 84 ? 13.201 -12.856 -59.942 1.00 58.12 84 VAL A CA 1
ATOM 661 C C . VAL A 1 84 ? 11.792 -13.429 -59.747 1.00 58.12 84 VAL A C 1
ATOM 663 O O . VAL A 1 84 ? 11.474 -14.480 -60.301 1.00 58.12 84 VAL A O 1
ATOM 666 N N . LEU A 1 85 ? 10.923 -12.719 -59.019 1.00 57.53 85 LEU A N 1
ATOM 667 C CA . LEU A 1 85 ? 9.550 -13.155 -58.729 1.00 57.53 85 LEU A CA 1
ATOM 668 C C . LEU A 1 85 ? 8.584 -12.999 -59.920 1.00 57.53 85 LEU A C 1
ATOM 670 O O . LEU A 1 85 ? 7.650 -13.787 -60.042 1.00 57.53 85 LEU A O 1
ATOM 674 N N . ILE A 1 86 ? 8.788 -12.007 -60.801 1.00 60.62 86 ILE A N 1
ATOM 675 C CA . ILE A 1 86 ? 7.806 -11.626 -61.845 1.00 60.62 86 ILE A CA 1
ATOM 676 C C . ILE A 1 86 ? 8.082 -12.251 -63.235 1.00 60.62 86 ILE A C 1
ATOM 678 O O . ILE A 1 86 ? 7.295 -12.080 -64.162 1.00 60.62 86 ILE A O 1
ATOM 682 N N . GLY A 1 87 ? 9.097 -13.110 -63.381 1.00 56.72 87 GLY A N 1
ATOM 683 C CA . GLY A 1 87 ? 9.022 -14.180 -64.387 1.00 56.72 87 GLY A CA 1
ATOM 684 C C . GLY A 1 87 ? 10.162 -14.292 -65.391 1.00 56.72 87 GLY A C 1
ATOM 685 O O . GLY A 1 87 ? 10.045 -13.876 -66.543 1.00 56.72 87 GLY A O 1
ATOM 686 N N . LYS A 1 88 ? 11.181 -15.069 -65.015 1.00 51.12 88 LYS A N 1
ATOM 687 C CA . LYS A 1 88 ? 11.938 -15.921 -65.944 1.00 51.12 88 LYS A CA 1
ATOM 688 C C . LYS A 1 88 ? 12.250 -17.246 -65.254 1.00 51.12 88 LYS A C 1
ATOM 690 O O . LYS A 1 88 ? 12.735 -17.261 -64.133 1.00 51.12 88 LYS A O 1
ATOM 695 N N . LYS A 1 89 ? 11.951 -18.363 -65.924 1.00 53.59 89 LYS A N 1
ATOM 696 C CA . LYS A 1 89 ? 12.073 -19.718 -65.356 1.00 53.59 89 LYS A CA 1
ATOM 697 C C . LYS A 1 89 ? 13.519 -20.241 -65.301 1.00 53.59 89 LYS A C 1
ATOM 699 O O . LYS A 1 89 ? 13.752 -21.215 -64.605 1.00 53.59 89 LYS A O 1
ATOM 704 N N . ASN A 1 90 ? 14.467 -19.549 -65.945 1.00 54.31 90 ASN A N 1
ATOM 705 C CA . ASN A 1 90 ? 15.911 -19.768 -65.829 1.00 54.31 90 ASN A CA 1
ATOM 706 C C . ASN A 1 90 ? 16.587 -18.415 -65.557 1.00 54.31 90 ASN A C 1
ATOM 708 O O . ASN A 1 90 ? 16.606 -17.552 -66.439 1.00 54.31 90 ASN A O 1
ATOM 712 N N . VAL A 1 91 ? 17.125 -18.218 -64.353 1.00 54.09 91 VAL A N 1
ATOM 713 C CA . VAL A 1 91 ? 17.881 -17.013 -63.984 1.00 54.09 91 VAL A CA 1
ATOM 714 C C . VAL A 1 91 ? 19.285 -17.450 -63.579 1.00 54.09 91 VAL A C 1
ATOM 716 O O . VAL A 1 91 ? 19.455 -18.078 -62.540 1.00 54.09 91 VAL A O 1
ATOM 719 N N . ASN A 1 92 ? 20.284 -17.123 -64.403 1.00 52.66 92 ASN A N 1
ATOM 720 C CA . ASN A 1 92 ? 21.672 -17.071 -63.948 1.00 52.66 92 ASN A CA 1
ATOM 721 C C . ASN A 1 92 ? 21.850 -15.723 -63.251 1.00 52.66 92 ASN A C 1
ATOM 723 O O . ASN A 1 92 ? 21.850 -14.681 -63.910 1.00 52.66 92 ASN A O 1
ATOM 727 N N . PHE A 1 93 ? 21.947 -15.737 -61.925 1.00 54.56 93 PHE A N 1
ATOM 728 C CA . PHE A 1 93 ? 22.172 -14.532 -61.138 1.00 54.56 93 PHE A CA 1
ATOM 729 C C . PHE A 1 93 ? 23.675 -14.332 -60.966 1.00 54.56 93 PHE A C 1
ATOM 731 O O . PHE A 1 93 ? 24.320 -15.168 -60.344 1.00 54.56 93 PHE A O 1
ATOM 738 N N . VAL A 1 94 ? 24.226 -13.245 -61.510 1.00 55.84 94 VAL A N 1
ATOM 739 C CA . VAL A 1 94 ? 25.591 -12.788 -61.216 1.00 55.84 94 VAL A CA 1
ATOM 740 C C . VAL A 1 94 ? 25.474 -11.397 -60.610 1.00 55.84 94 VAL A C 1
ATOM 742 O O . VAL A 1 94 ? 25.216 -10.428 -61.321 1.00 55.84 94 VAL A O 1
ATOM 745 N N . GLY A 1 95 ? 25.614 -11.311 -59.290 1.00 58.19 95 GLY A N 1
ATOM 746 C CA . GLY A 1 95 ? 25.604 -10.055 -58.544 1.00 58.19 95 GLY A CA 1
ATOM 747 C C . GLY A 1 95 ? 27.001 -9.742 -58.025 1.00 58.19 95 GLY A C 1
ATOM 748 O O . GLY A 1 95 ? 27.645 -10.609 -57.439 1.00 58.19 95 GLY A O 1
ATOM 749 N N . SER A 1 96 ? 27.480 -8.516 -58.234 1.00 61.91 96 SER A N 1
ATOM 750 C CA . SER A 1 96 ? 28.740 -8.034 -57.663 1.00 61.91 96 SER A CA 1
ATOM 751 C C . SER A 1 96 ? 28.471 -6.850 -56.739 1.00 61.91 96 SER A C 1
ATOM 753 O O . SER A 1 96 ? 27.962 -5.829 -57.202 1.00 61.91 96 SER A O 1
ATOM 755 N N . GLN A 1 97 ? 28.825 -6.960 -55.459 1.00 54.88 97 GLN A N 1
ATOM 756 C CA . GLN A 1 97 ? 28.748 -5.855 -54.506 1.00 54.88 97 GLN A CA 1
ATOM 757 C C . GLN A 1 97 ? 30.154 -5.339 -54.196 1.00 54.88 97 GLN A C 1
ATOM 759 O O . GLN A 1 97 ? 31.028 -6.086 -53.753 1.00 54.88 97 GLN A O 1
ATOM 764 N N . ASN A 1 98 ? 30.369 -4.049 -54.446 1.00 63.19 98 ASN A N 1
ATOM 765 C CA . ASN A 1 98 ? 31.590 -3.356 -54.060 1.00 63.19 98 ASN A CA 1
ATOM 766 C C . ASN A 1 98 ? 31.458 -2.936 -52.592 1.00 63.19 98 ASN A C 1
ATOM 768 O O . ASN A 1 98 ? 30.591 -2.131 -52.258 1.00 63.19 98 ASN A O 1
ATOM 772 N N . LEU A 1 99 ? 32.298 -3.489 -51.719 1.00 70.75 99 LEU A N 1
ATOM 773 C CA . LEU A 1 99 ? 32.212 -3.278 -50.269 1.00 70.75 99 LEU A CA 1
ATOM 774 C C . LEU A 1 99 ? 32.814 -1.941 -49.803 1.00 70.75 99 LEU A C 1
ATOM 776 O O . LEU A 1 99 ? 33.069 -1.752 -48.617 1.00 70.75 99 LEU A O 1
ATOM 780 N N . GLY A 1 100 ? 33.095 -1.017 -50.725 1.00 56.25 100 GLY A N 1
ATOM 781 C CA . GLY A 1 100 ? 33.688 0.282 -50.401 1.00 56.25 100 GLY A CA 1
ATOM 782 C C . GLY A 1 100 ? 35.173 0.219 -50.021 1.00 56.25 100 GLY A C 1
ATOM 783 O O . GLY A 1 100 ? 35.744 1.248 -49.670 1.00 56.25 100 GLY A O 1
ATOM 784 N N . LEU A 1 101 ? 35.818 -0.951 -50.130 1.00 57.50 101 LEU A N 1
ATOM 785 C CA . LEU A 1 101 ? 37.273 -1.104 -50.038 1.00 57.50 101 LEU A CA 1
ATOM 786 C C . LEU A 1 101 ? 37.882 -1.235 -51.448 1.00 57.50 101 LEU A C 1
ATOM 788 O O . LEU A 1 101 ? 37.359 -2.007 -52.257 1.00 57.50 101 LEU A O 1
ATOM 792 N N . PRO A 1 102 ? 39.000 -0.545 -51.762 1.00 48.97 102 PRO A N 1
ATOM 793 C CA . PRO A 1 102 ? 39.626 -0.614 -53.082 1.00 48.97 102 PRO A CA 1
ATOM 794 C C . PRO A 1 102 ? 40.004 -2.055 -53.450 1.00 48.97 102 PRO A C 1
ATOM 796 O O . PRO A 1 102 ? 40.854 -2.665 -52.807 1.00 48.97 102 PRO A O 1
ATOM 799 N N . GLY A 1 103 ? 39.362 -2.602 -54.485 1.00 58.88 103 GLY A N 1
ATOM 800 C CA . GLY A 1 103 ? 39.627 -3.954 -54.990 1.00 58.88 103 GLY A CA 1
ATOM 801 C C . GLY A 1 103 ? 38.850 -5.088 -54.309 1.00 58.88 103 GLY A C 1
ATOM 802 O O . GLY A 1 103 ? 39.024 -6.236 -54.706 1.00 58.88 103 GLY A O 1
ATOM 803 N N . SER A 1 104 ? 37.978 -4.799 -53.335 1.00 49.22 104 SER A N 1
ATOM 804 C CA . SER A 1 104 ? 37.136 -5.818 -52.695 1.00 49.22 104 SER A CA 1
ATOM 805 C C . SER A 1 104 ? 35.747 -5.852 -53.330 1.00 49.22 104 SER A C 1
ATOM 807 O O . SER A 1 104 ? 34.884 -5.017 -53.047 1.00 49.22 104 SER A O 1
ATOM 809 N N . VAL A 1 105 ? 35.542 -6.822 -54.219 1.00 59.09 105 VAL A N 1
ATOM 810 C CA . VAL A 1 105 ? 34.252 -7.088 -54.858 1.00 59.09 105 VAL A CA 1
ATOM 811 C C . VAL A 1 105 ? 33.786 -8.470 -54.423 1.00 59.09 105 VAL A C 1
ATOM 813 O O . VAL A 1 105 ? 34.441 -9.468 -54.721 1.00 59.09 105 VAL A O 1
ATOM 816 N N . LEU A 1 106 ? 32.652 -8.537 -53.726 1.00 52.28 106 LEU A N 1
ATOM 817 C CA . LEU A 1 106 ? 31.975 -9.805 -53.470 1.00 52.28 106 LEU A CA 1
ATOM 818 C C . LEU A 1 106 ? 31.124 -10.153 -54.685 1.00 52.28 106 LEU A C 1
ATOM 820 O O . LEU A 1 106 ? 30.179 -9.431 -55.005 1.00 52.28 106 LEU A O 1
ATOM 824 N N . GLN A 1 107 ? 31.466 -11.247 -55.361 1.00 58.06 107 GLN A N 1
ATOM 825 C CA . GLN A 1 107 ? 30.732 -11.744 -56.517 1.00 58.06 107 GLN A CA 1
ATOM 826 C C . GLN A 1 107 ? 30.004 -13.038 -56.155 1.00 58.06 107 GLN A C 1
ATOM 828 O O . GLN A 1 107 ? 30.630 -14.019 -55.760 1.00 58.06 107 GLN A O 1
ATOM 833 N N . PHE A 1 108 ? 28.684 -13.046 -56.318 1.00 57.19 108 PHE A N 1
ATOM 834 C CA . PHE A 1 108 ? 27.848 -14.219 -56.088 1.00 57.19 108 PHE A CA 1
ATOM 835 C C . PHE A 1 108 ? 27.244 -14.685 -57.408 1.00 57.19 108 PHE A C 1
ATOM 837 O O . PHE A 1 108 ? 26.687 -13.882 -58.159 1.00 57.19 108 PHE A O 1
ATOM 844 N N . THR A 1 109 ? 27.369 -15.986 -57.676 1.00 53.84 109 THR A N 1
ATOM 845 C CA . THR A 1 109 ? 26.749 -16.647 -58.828 1.00 53.84 109 THR A CA 1
ATOM 846 C C . THR A 1 109 ? 25.772 -17.693 -58.316 1.00 53.84 109 THR A C 1
ATOM 848 O O . THR A 1 109 ? 26.189 -18.618 -57.623 1.00 53.84 109 THR A O 1
ATOM 851 N N . ALA A 1 110 ? 24.488 -17.550 -58.639 1.00 55.62 110 ALA A N 1
ATOM 852 C CA . ALA A 1 110 ? 23.480 -18.566 -58.353 1.00 55.62 110 ALA A CA 1
ATOM 853 C C . ALA A 1 110 ? 22.902 -19.093 -59.668 1.00 55.62 110 ALA A C 1
ATOM 855 O O . ALA A 1 110 ? 22.408 -18.321 -60.496 1.00 55.62 110 ALA A O 1
ATOM 856 N N . SER A 1 111 ? 22.984 -20.409 -59.855 1.00 51.22 111 SER A N 1
ATOM 857 C CA . SER A 1 111 ? 22.387 -21.127 -60.977 1.00 51.22 111 SER A CA 1
ATOM 858 C C . SER A 1 111 ? 21.492 -22.237 -60.438 1.00 51.22 111 SER A C 1
ATOM 860 O O . SER A 1 111 ? 21.972 -23.117 -59.730 1.00 51.22 111 SER A O 1
ATOM 862 N N . GLU A 1 112 ? 20.220 -22.161 -60.823 1.00 49.88 112 GLU A N 1
ATOM 863 C CA . GLU A 1 112 ? 19.118 -23.086 -60.529 1.00 49.88 112 GLU A CA 1
ATOM 864 C C . GLU A 1 112 ? 18.689 -23.241 -59.054 1.00 49.88 112 GLU A C 1
ATOM 866 O O . GLU A 1 112 ? 19.470 -23.493 -58.146 1.00 49.88 112 GLU A O 1
ATOM 871 N N . HIS A 1 113 ? 17.372 -23.085 -58.866 1.00 51.88 113 HIS A N 1
ATOM 872 C CA . HIS A 1 113 ? 16.566 -23.412 -57.686 1.00 51.88 113 HIS A CA 1
ATOM 873 C C . HIS A 1 113 ? 17.122 -23.005 -56.313 1.00 51.88 113 HIS A C 1
ATOM 875 O O . HIS A 1 113 ? 17.545 -23.850 -55.532 1.00 51.88 113 HIS A O 1
ATOM 881 N N . SER A 1 114 ? 17.001 -21.729 -55.944 1.00 48.69 114 SER A N 1
ATOM 882 C CA . SER A 1 114 ? 17.159 -21.345 -54.535 1.00 48.69 114 SER A CA 1
ATOM 883 C C . SER A 1 114 ? 16.314 -20.131 -54.146 1.00 48.69 114 SER A C 1
ATOM 885 O O . SER A 1 114 ? 16.795 -19.022 -53.933 1.00 48.69 114 SER A O 1
ATOM 887 N N . SER A 1 115 ? 15.012 -20.370 -53.973 1.00 49.69 115 SER A N 1
ATOM 888 C CA . SER A 1 115 ? 14.129 -19.507 -53.172 1.00 49.69 115 SER A CA 1
ATOM 889 C C . SER A 1 115 ? 14.578 -19.386 -51.704 1.00 49.69 115 SER A C 1
ATOM 891 O O . SER A 1 115 ? 14.123 -18.487 -51.002 1.00 49.69 115 SER A O 1
ATOM 893 N N . ASP A 1 116 ? 15.492 -20.252 -51.257 1.00 50.22 116 ASP A N 1
ATOM 894 C CA . ASP A 1 116 ? 15.962 -20.340 -49.870 1.00 50.22 116 ASP A CA 1
ATOM 895 C C . ASP A 1 116 ? 16.959 -19.236 -49.476 1.00 50.22 116 ASP A C 1
ATOM 897 O O . ASP A 1 116 ? 17.079 -18.912 -48.300 1.00 50.22 116 ASP A O 1
ATOM 901 N N . VAL A 1 117 ? 17.637 -18.591 -50.436 1.00 50.88 117 VAL A N 1
ATOM 902 C CA . VAL A 1 117 ? 18.660 -17.560 -50.141 1.00 50.88 117 VAL A CA 1
ATOM 903 C C . VAL A 1 117 ? 18.037 -16.220 -49.724 1.00 50.88 117 VAL A C 1
ATOM 905 O O . VAL A 1 117 ? 18.649 -15.448 -48.990 1.00 50.88 117 VAL A O 1
ATOM 908 N N . VAL A 1 118 ? 16.807 -15.935 -50.159 1.00 51.69 118 VAL A N 1
ATOM 909 C CA . VAL A 1 118 ? 16.124 -14.660 -49.868 1.00 51.69 118 VAL A CA 1
ATOM 910 C C . VAL A 1 118 ? 15.402 -14.697 -48.513 1.00 51.69 118 VAL A C 1
ATOM 912 O O . VAL A 1 118 ? 15.163 -13.649 -47.915 1.00 51.69 118 VAL A O 1
ATOM 915 N N . LEU A 1 119 ? 15.077 -15.889 -47.999 1.00 50.22 119 LEU A N 1
ATOM 916 C CA . LEU A 1 119 ? 14.222 -16.043 -46.819 1.00 50.22 119 LEU A CA 1
ATOM 917 C C . LEU A 1 119 ? 14.982 -15.989 -45.477 1.00 50.22 119 LEU A C 1
ATOM 919 O O . LEU A 1 119 ? 14.389 -15.608 -44.472 1.00 50.22 119 LEU A O 1
ATOM 923 N N . ASP A 1 120 ? 16.287 -16.284 -45.455 1.00 46.53 120 ASP A N 1
ATOM 924 C CA . ASP A 1 120 ? 17.110 -16.288 -44.226 1.00 46.53 120 ASP A CA 1
ATOM 925 C C . ASP A 1 120 ? 17.464 -14.868 -43.723 1.00 46.53 120 ASP A C 1
ATOM 927 O O . ASP A 1 120 ? 17.735 -14.648 -42.545 1.00 46.53 120 ASP A O 1
ATOM 931 N N . VAL A 1 121 ? 17.379 -13.858 -44.598 1.00 49.91 121 VAL A N 1
ATOM 932 C CA . VAL A 1 121 ? 17.758 -12.462 -44.294 1.00 49.91 121 VAL A CA 1
ATOM 933 C C . VAL A 1 121 ? 16.628 -11.669 -43.615 1.00 49.91 121 VAL A C 1
ATOM 935 O O . VAL A 1 121 ? 16.879 -10.677 -42.936 1.00 49.91 121 VAL A O 1
ATOM 938 N N . LEU A 1 122 ? 15.373 -12.111 -43.749 1.00 52.47 122 LEU A N 1
ATOM 939 C CA . LEU A 1 122 ? 14.190 -11.424 -43.204 1.00 52.47 122 LEU A CA 1
ATOM 940 C C . LEU A 1 122 ? 13.785 -11.896 -41.793 1.00 52.47 122 LEU A C 1
ATOM 942 O O . LEU A 1 122 ? 12.947 -11.262 -41.158 1.00 52.47 122 LEU A O 1
ATOM 946 N N . GLY A 1 123 ? 14.351 -13.004 -41.303 1.00 49.47 123 GLY A N 1
ATOM 947 C CA . GLY A 1 123 ? 13.844 -13.728 -40.130 1.00 49.47 123 GLY A CA 1
ATOM 948 C C . GLY A 1 123 ? 14.385 -13.313 -38.756 1.00 49.47 123 GLY A C 1
ATOM 949 O O . GLY A 1 123 ? 13.985 -13.916 -37.763 1.00 49.47 123 GLY A O 1
ATOM 950 N N . LYS A 1 124 ? 15.285 -12.325 -38.654 1.00 51.34 124 LYS A N 1
ATOM 951 C CA . LYS A 1 124 ? 15.891 -11.914 -37.371 1.00 51.34 124 LYS A CA 1
ATOM 952 C C . LYS A 1 124 ? 15.742 -10.416 -37.121 1.00 51.34 124 LYS A C 1
ATOM 954 O O . LYS A 1 124 ? 16.683 -9.659 -37.327 1.00 51.34 124 LYS A O 1
ATOM 959 N N . PHE A 1 125 ? 14.574 -9.994 -36.642 1.00 47.91 125 PHE A N 1
ATOM 960 C CA . PHE A 1 125 ? 14.402 -8.650 -36.092 1.00 47.91 125 PHE A CA 1
ATOM 961 C C . PHE A 1 125 ? 13.647 -8.699 -34.763 1.00 47.91 125 PHE A C 1
ATOM 963 O O . PHE A 1 125 ? 12.509 -9.161 -34.710 1.00 47.91 125 PHE A O 1
ATOM 970 N N . GLY A 1 126 ? 14.307 -8.192 -33.718 1.00 50.72 126 GLY A N 1
ATOM 971 C CA . GLY A 1 126 ? 13.756 -7.962 -32.383 1.00 50.72 126 GLY A CA 1
ATOM 972 C C . GLY A 1 126 ? 14.332 -8.894 -31.319 1.00 50.72 126 GLY A C 1
ATOM 973 O O . GLY A 1 126 ? 13.714 -9.906 -31.003 1.00 50.72 126 GLY A O 1
ATOM 974 N N . ASP A 1 127 ? 15.478 -8.538 -30.734 1.00 56.44 127 ASP A N 1
ATOM 975 C CA . ASP A 1 127 ? 15.850 -9.077 -29.422 1.00 56.44 127 ASP A CA 1
ATOM 976 C C . ASP A 1 127 ? 15.122 -8.249 -28.355 1.00 56.44 127 ASP A C 1
ATOM 978 O O . ASP A 1 127 ? 15.399 -7.067 -28.154 1.00 56.44 127 ASP A O 1
ATOM 982 N N . VAL A 1 128 ? 14.136 -8.863 -27.701 1.00 53.28 128 VAL A N 1
ATOM 983 C CA . VAL A 1 128 ? 13.432 -8.279 -26.555 1.00 53.28 128 VAL A CA 1
ATOM 984 C C . VAL A 1 128 ? 14.129 -8.769 -25.302 1.00 53.28 128 VAL A C 1
ATOM 986 O O . VAL A 1 128 ? 14.152 -9.973 -25.048 1.00 53.28 128 VAL A O 1
ATOM 989 N N . ASN A 1 129 ? 14.656 -7.864 -24.481 1.00 59.56 129 ASN A N 1
ATOM 990 C CA . ASN A 1 129 ? 15.065 -8.255 -23.142 1.00 59.56 129 ASN A CA 1
ATOM 991 C C . ASN A 1 129 ? 15.036 -7.090 -22.157 1.00 59.56 129 ASN A C 1
ATOM 993 O O . ASN A 1 129 ? 16.007 -6.350 -22.087 1.00 59.56 129 ASN A O 1
ATOM 997 N 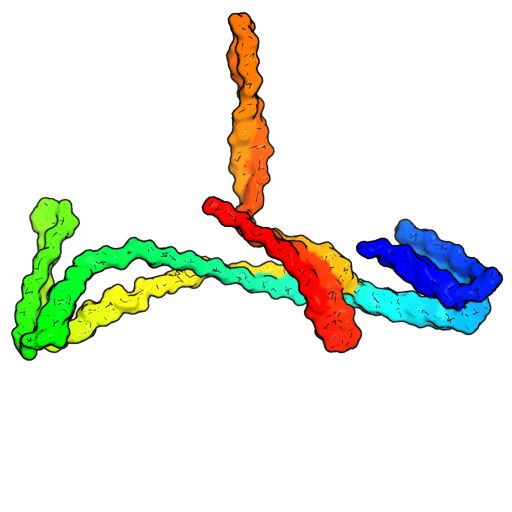N . VAL A 1 130 ? 13.988 -7.015 -21.331 1.00 57.31 130 VAL A N 1
ATOM 998 C CA . VAL A 1 130 ? 14.104 -6.607 -19.921 1.00 57.31 130 VAL A CA 1
ATOM 999 C C . VAL A 1 130 ? 13.008 -7.301 -19.119 1.00 57.31 130 VAL A C 1
ATOM 1001 O O . VAL A 1 130 ? 11.823 -7.139 -19.406 1.00 57.31 130 VAL A O 1
ATOM 1004 N N . LEU A 1 131 ? 13.420 -8.030 -18.077 1.00 62.06 131 LEU A N 1
ATOM 1005 C CA . LEU A 1 131 ? 12.538 -8.562 -17.046 1.00 62.06 131 LEU A CA 1
ATOM 1006 C C . LEU A 1 131 ? 12.996 -8.069 -15.675 1.00 62.06 131 LEU A C 1
ATOM 1008 O O . LEU A 1 131 ? 14.079 -8.416 -15.208 1.00 62.06 131 LEU A O 1
ATOM 1012 N N . SER A 1 132 ? 12.152 -7.296 -15.000 1.00 68.25 132 SER A N 1
ATOM 1013 C CA . SER A 1 132 ? 12.320 -7.002 -13.577 1.00 68.25 132 SER A CA 1
ATOM 1014 C C . SER A 1 132 ? 11.030 -7.330 -12.830 1.00 68.25 132 SER A C 1
ATOM 1016 O O . SER A 1 132 ? 9.961 -6.849 -13.202 1.00 68.25 132 SER A O 1
ATOM 1018 N N . LYS A 1 133 ? 11.148 -8.164 -11.786 1.00 83.69 133 LYS A N 1
ATOM 1019 C CA . LYS A 1 133 ? 10.039 -8.648 -10.947 1.00 83.69 133 LYS A CA 1
ATOM 1020 C C . LYS A 1 133 ? 10.192 -8.205 -9.488 1.00 83.69 133 LYS A C 1
ATOM 1022 O O . LYS A 1 133 ? 10.559 -9.030 -8.645 1.00 83.69 133 LYS A O 1
ATOM 1027 N N . PRO A 1 134 ? 10.020 -6.911 -9.152 1.00 86.81 134 PRO A N 1
ATOM 1028 C CA . PRO A 1 134 ? 10.042 -6.491 -7.756 1.00 86.81 134 PRO A CA 1
AT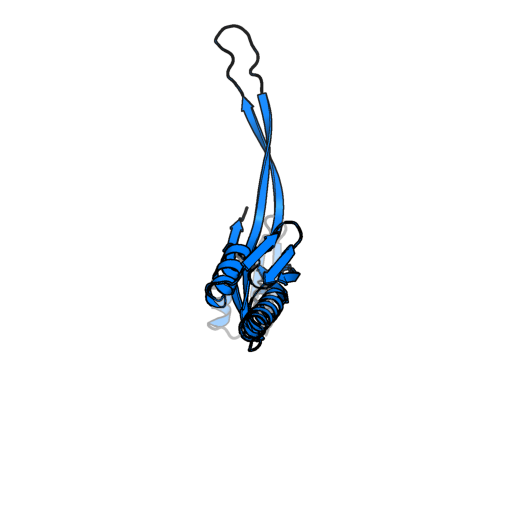OM 1029 C C . PRO A 1 134 ? 8.932 -7.189 -6.968 1.00 86.81 134 PRO A C 1
ATOM 1031 O O . PRO A 1 134 ? 7.809 -7.359 -7.444 1.00 86.81 134 PRO A O 1
ATOM 1034 N N . ARG A 1 135 ? 9.256 -7.548 -5.727 1.00 89.44 135 ARG A N 1
ATOM 1035 C CA . ARG A 1 135 ? 8.324 -8.132 -4.764 1.00 89.44 135 ARG A CA 1
ATOM 1036 C C . ARG A 1 135 ? 8.267 -7.256 -3.528 1.00 89.44 135 ARG A C 1
ATOM 1038 O O . ARG A 1 135 ? 9.310 -6.871 -3.004 1.00 89.44 135 ARG A O 1
ATOM 1045 N N . LEU A 1 136 ? 7.063 -6.964 -3.053 1.00 91.31 136 LEU A N 1
ATOM 1046 C CA . LEU A 1 136 ? 6.845 -6.128 -1.881 1.00 91.31 136 LEU A CA 1
ATOM 1047 C C . LEU A 1 136 ? 5.654 -6.643 -1.076 1.00 91.31 136 LEU A C 1
ATOM 1049 O O . LEU A 1 136 ? 4.563 -6.785 -1.614 1.00 91.31 136 LEU A O 1
ATOM 1053 N N . SER A 1 137 ? 5.851 -6.909 0.214 1.00 93.06 137 SER A N 1
ATOM 1054 C CA . SER A 1 137 ? 4.743 -7.218 1.125 1.00 93.06 137 SER A CA 1
ATOM 1055 C C . SER A 1 137 ? 4.222 -5.928 1.747 1.00 93.06 137 SER A C 1
ATOM 1057 O O . SER A 1 137 ? 5.009 -5.138 2.273 1.00 93.06 137 SER A O 1
ATOM 1059 N N . VAL A 1 138 ? 2.911 -5.701 1.675 1.00 93.56 138 VAL A N 1
ATOM 1060 C CA . VAL A 1 138 ? 2.265 -4.474 2.158 1.00 93.56 138 VAL A CA 1
ATOM 1061 C C . VAL A 1 138 ? 1.014 -4.823 2.963 1.00 93.56 138 VAL A C 1
ATOM 1063 O O . VAL A 1 138 ? 0.287 -5.762 2.637 1.00 93.56 138 VAL A O 1
ATOM 1066 N N . MET A 1 139 ? 0.759 -4.063 4.029 1.00 93.00 139 MET A N 1
ATOM 1067 C CA . MET A 1 139 ? -0.462 -4.176 4.832 1.00 93.00 139 MET A CA 1
ATOM 1068 C C . MET A 1 139 ? -1.657 -3.486 4.161 1.00 93.00 139 MET A C 1
ATOM 1070 O O . MET A 1 139 ? -1.497 -2.539 3.391 1.00 93.00 139 MET A O 1
ATOM 1074 N N . ASN A 1 140 ? -2.867 -3.911 4.513 1.00 92.06 140 ASN A N 1
ATOM 1075 C CA . ASN A 1 140 ? -4.108 -3.308 4.041 1.00 92.06 140 ASN A CA 1
ATOM 1076 C C . ASN A 1 140 ? -4.175 -1.799 4.344 1.00 92.06 140 ASN A C 1
ATOM 1078 O O . ASN A 1 140 ? -4.004 -1.370 5.484 1.00 92.06 140 ASN A O 1
ATOM 1082 N N . GLY A 1 141 ? -4.440 -0.990 3.321 1.00 89.50 141 GLY A N 1
ATOM 1083 C CA . GLY A 1 141 ? -4.552 0.466 3.406 1.00 89.50 141 GLY A CA 1
ATOM 1084 C C . GLY A 1 141 ? -3.225 1.214 3.569 1.00 89.50 141 GLY A C 1
ATOM 1085 O O . GLY A 1 141 ? -3.235 2.445 3.603 1.00 89.50 141 GLY A O 1
ATOM 1086 N N . GLN A 1 142 ? -2.089 0.514 3.658 1.00 90.81 142 GLN A N 1
ATOM 1087 C CA . GLN A 1 142 ? -0.775 1.134 3.797 1.00 90.81 142 GLN A CA 1
ATOM 1088 C C . GLN A 1 142 ? -0.179 1.429 2.420 1.00 90.81 142 GLN A C 1
ATOM 1090 O O . GLN A 1 142 ? 0.011 0.529 1.609 1.00 90.81 142 GLN A O 1
ATOM 1095 N N . THR A 1 143 ? 0.170 2.688 2.159 1.00 92.62 143 THR A N 1
ATOM 1096 C CA . THR A 1 143 ? 0.892 3.040 0.932 1.00 92.62 143 THR A CA 1
ATOM 1097 C C . THR A 1 143 ? 2.337 2.572 1.017 1.00 92.62 143 THR A C 1
ATOM 1099 O O . THR A 1 143 ? 3.016 2.800 2.024 1.00 92.62 143 THR A O 1
ATOM 1102 N N . ALA A 1 144 ? 2.814 1.970 -0.065 1.00 92.62 144 ALA A N 1
ATOM 1103 C CA . ALA A 1 144 ? 4.201 1.596 -0.253 1.00 92.62 144 ALA A CA 1
ATOM 1104 C C . ALA A 1 144 ? 4.714 2.087 -1.613 1.00 92.62 144 ALA A C 1
ATOM 1106 O O . ALA A 1 144 ? 3.935 2.414 -2.507 1.00 92.62 144 ALA A O 1
ATOM 1107 N N . LEU A 1 145 ? 6.033 2.192 -1.747 1.00 91.62 145 LEU A N 1
ATOM 1108 C CA . LEU A 1 145 ? 6.675 2.811 -2.901 1.00 91.62 145 LEU A CA 1
ATOM 1109 C C . LEU A 1 145 ? 7.694 1.831 -3.487 1.00 91.62 145 LEU A C 1
ATOM 1111 O O . LEU A 1 145 ? 8.559 1.327 -2.772 1.00 91.62 145 LEU A O 1
ATOM 1115 N N . ILE A 1 146 ? 7.552 1.536 -4.776 1.00 89.38 146 ILE A N 1
ATOM 1116 C CA . ILE A 1 146 ? 8.400 0.617 -5.538 1.00 89.38 146 ILE A CA 1
ATOM 1117 C C . ILE A 1 146 ? 9.248 1.469 -6.477 1.00 89.38 146 ILE A C 1
ATOM 1119 O O . ILE A 1 146 ? 8.700 2.180 -7.312 1.00 89.38 146 ILE A O 1
ATOM 1123 N N . ASN A 1 147 ? 10.572 1.398 -6.345 1.00 87.81 147 ASN A N 1
ATOM 1124 C CA . ASN A 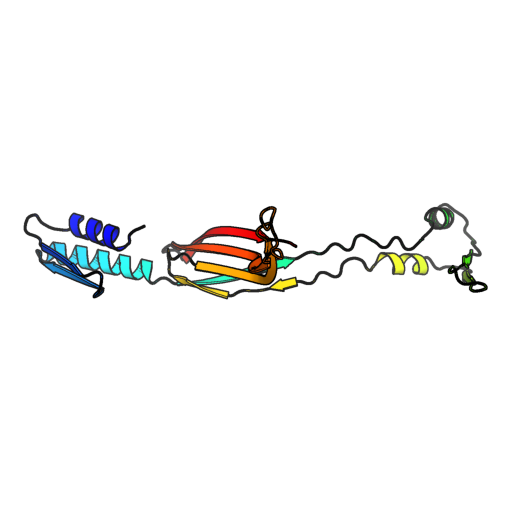1 147 ? 11.515 2.076 -7.234 1.00 87.81 147 ASN A CA 1
ATOM 1125 C C . ASN A 1 147 ? 12.291 1.040 -8.041 1.00 87.81 147 ASN A C 1
ATOM 1127 O O . ASN A 1 147 ? 12.923 0.153 -7.469 1.00 87.81 147 ASN A O 1
ATOM 1131 N N . MET A 1 148 ? 12.253 1.168 -9.359 1.00 84.69 148 MET A N 1
ATOM 1132 C CA . MET A 1 148 ? 12.933 0.295 -10.303 1.00 84.69 148 MET A CA 1
ATOM 1133 C C . MET A 1 148 ? 13.694 1.161 -11.286 1.00 84.69 148 MET A C 1
ATOM 1135 O O . MET A 1 148 ? 13.092 1.852 -12.098 1.00 84.69 148 MET A O 1
ATOM 1139 N N . GLY A 1 149 ? 15.017 1.148 -11.226 1.00 81.69 149 GLY A N 1
ATOM 1140 C CA . GLY A 1 149 ? 15.791 2.019 -12.093 1.00 81.69 149 GLY A CA 1
ATOM 1141 C C . GLY A 1 149 ? 17.205 2.255 -11.604 1.00 81.69 149 GLY A C 1
ATOM 1142 O O . GLY A 1 149 ? 17.715 1.545 -10.736 1.00 81.69 149 GLY A O 1
ATOM 1143 N N . LYS A 1 150 ? 17.840 3.275 -12.175 1.00 80.88 150 LYS A N 1
ATOM 1144 C CA . LYS A 1 150 ? 19.199 3.708 -11.854 1.00 80.88 150 LYS A CA 1
ATOM 1145 C C . LYS A 1 150 ? 19.162 5.157 -11.380 1.00 80.88 150 LYS A C 1
ATOM 1147 O O . LYS A 1 150 ? 18.458 5.989 -11.941 1.00 80.88 150 LYS A O 1
ATOM 1152 N N . VAL A 1 151 ? 19.945 5.474 -10.355 1.00 84.75 151 VAL A N 1
ATOM 1153 C CA . VAL A 1 151 ? 20.125 6.860 -9.904 1.00 84.75 151 VAL A CA 1
ATOM 1154 C C . VAL A 1 151 ? 21.289 7.464 -10.681 1.00 84.75 151 VAL A C 1
ATOM 1156 O O . VAL A 1 151 ? 22.435 7.051 -10.500 1.00 84.75 151 VAL A O 1
ATOM 1159 N N . LEU A 1 152 ? 21.003 8.437 -11.545 1.00 85.31 152 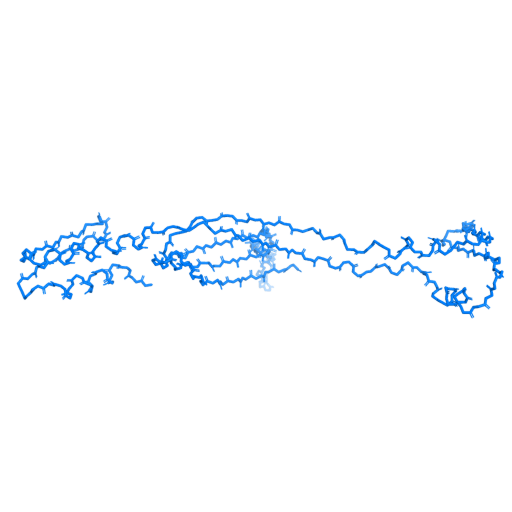LEU A N 1
ATOM 1160 C CA . LEU A 1 152 ? 22.020 9.222 -12.228 1.00 85.31 152 LEU A CA 1
ATOM 1161 C C . LEU A 1 152 ? 22.411 10.407 -11.346 1.00 85.31 152 LEU A C 1
ATOM 1163 O O . LEU A 1 152 ? 21.568 11.170 -10.877 1.00 85.31 152 LEU A O 1
ATOM 1167 N N . THR A 1 153 ? 23.709 10.566 -11.127 1.00 85.94 153 THR A N 1
ATOM 1168 C CA . THR A 1 153 ? 24.269 11.719 -10.423 1.00 85.94 153 THR A CA 1
ATOM 1169 C C . THR A 1 153 ? 24.916 12.646 -11.437 1.00 85.94 153 THR A C 1
ATOM 1171 O O . THR A 1 153 ? 25.730 12.196 -12.242 1.00 85.94 153 THR A O 1
ATOM 1174 N N . TYR A 1 154 ? 24.601 13.935 -11.370 1.00 84.75 154 TYR A N 1
ATOM 1175 C CA . TYR A 1 154 ? 25.227 14.968 -12.184 1.00 84.75 154 TYR A CA 1
ATOM 1176 C C . TYR A 1 154 ? 25.638 16.157 -11.314 1.00 84.75 154 TYR A C 1
ATOM 1178 O O . TYR A 1 154 ? 25.138 16.353 -10.205 1.00 84.75 154 TYR A O 1
ATOM 1186 N N . TRP A 1 155 ? 26.591 16.936 -11.807 1.00 84.12 155 TRP A N 1
ATOM 1187 C CA . TRP A 1 155 ? 27.101 18.110 -11.111 1.00 84.12 155 TRP A CA 1
ATOM 1188 C C . TRP A 1 155 ? 26.569 19.363 -11.791 1.00 84.12 155 TRP A C 1
ATOM 1190 O O . TRP A 1 155 ? 26.795 19.568 -12.982 1.00 84.12 155 TRP A O 1
ATOM 1200 N N . GLU A 1 156 ? 25.873 20.204 -11.036 1.00 81.38 156 GLU A N 1
ATOM 1201 C CA . GLU A 1 156 ? 25.481 21.535 -11.475 1.00 81.38 156 GLU A CA 1
ATOM 1202 C C . GLU A 1 156 ? 26.505 22.544 -10.958 1.00 81.38 156 GLU A C 1
ATOM 1204 O O . GLU A 1 156 ? 26.731 22.682 -9.754 1.00 81.38 156 GLU A O 1
ATOM 1209 N N . LEU A 1 157 ? 27.157 23.229 -11.890 1.00 76.94 157 LEU A N 1
ATOM 1210 C CA . LEU A 1 157 ? 28.157 24.247 -11.602 1.00 76.94 157 LEU A CA 1
ATOM 1211 C C . LEU A 1 157 ? 27.441 25.595 -11.517 1.00 76.94 157 LEU A C 1
ATOM 1213 O O . LEU A 1 157 ? 27.119 26.195 -12.539 1.00 76.94 157 LEU A O 1
ATOM 1217 N N . THR A 1 158 ? 27.189 26.080 -10.303 1.00 71.00 158 THR A N 1
ATOM 1218 C CA . THR A 1 158 ? 26.690 27.447 -10.095 1.00 71.00 158 THR A CA 1
ATOM 1219 C C . THR A 1 158 ? 27.864 28.373 -9.803 1.00 71.00 158 THR A C 1
ATOM 1221 O O . THR A 1 158 ? 28.632 28.123 -8.874 1.00 71.00 158 THR A O 1
ATOM 1224 N N . GLY A 1 159 ? 28.021 29.434 -10.594 1.00 65.06 159 GLY A N 1
ATOM 1225 C CA . GLY A 1 159 ? 29.036 30.466 -10.382 1.00 65.06 159 GLY A CA 1
ATOM 1226 C C . GLY A 1 159 ? 28.394 31.807 -10.044 1.00 65.06 159 GLY A C 1
ATOM 1227 O O . GLY A 1 159 ? 27.401 32.188 -10.661 1.00 65.06 159 GLY A O 1
ATOM 1228 N N . VAL A 1 160 ? 28.965 32.538 -9.087 1.00 64.19 160 VAL A N 1
ATOM 1229 C CA . VAL A 1 160 ? 28.630 33.954 -8.872 1.00 64.19 160 VAL A CA 1
ATOM 1230 C C . VAL A 1 160 ? 29.620 34.784 -9.687 1.00 64.19 160 VAL A C 1
ATOM 1232 O O . VAL A 1 160 ? 30.833 34.615 -9.540 1.00 64.19 160 VAL A O 1
ATOM 1235 N N . ALA A 1 161 ? 29.122 35.650 -10.575 1.00 60.25 161 ALA A N 1
ATOM 1236 C CA . ALA A 1 161 ? 29.978 36.569 -11.319 1.00 60.25 161 ALA A CA 1
ATOM 1237 C C . ALA A 1 161 ? 30.694 37.509 -10.337 1.00 60.25 161 ALA A C 1
ATOM 1239 O O . ALA A 1 161 ? 30.056 38.106 -9.468 1.00 60.25 161 ALA A O 1
ATOM 1240 N N . ALA A 1 162 ? 32.014 37.640 -10.466 1.00 59.38 162 ALA A N 1
ATOM 1241 C CA . ALA A 1 162 ? 32.751 38.651 -9.725 1.00 59.38 162 ALA A CA 1
ATOM 1242 C C . ALA A 1 162 ? 32.309 40.043 -10.205 1.00 59.38 162 ALA A C 1
ATOM 1244 O O . ALA A 1 162 ? 32.231 40.290 -11.410 1.00 59.38 162 ALA A O 1
ATOM 1245 N N . GLY A 1 163 ? 31.995 40.943 -9.268 1.00 58.62 163 GLY A N 1
ATOM 1246 C CA . GLY A 1 163 ? 31.803 42.361 -9.583 1.00 58.62 163 GLY A CA 1
ATOM 1247 C C . GLY A 1 163 ? 33.066 42.952 -10.220 1.00 58.62 163 GLY A C 1
ATOM 1248 O O . GLY A 1 163 ? 34.146 42.384 -10.078 1.00 58.62 163 GLY A O 1
ATOM 1249 N N . SER A 1 164 ? 32.925 44.081 -10.922 1.00 58.03 164 SER A N 1
ATOM 1250 C CA . SER A 1 164 ? 33.911 44.676 -11.847 1.00 58.03 164 SER A CA 1
ATOM 1251 C C . SER A 1 164 ? 35.320 44.992 -11.305 1.00 58.03 164 SER A C 1
ATOM 1253 O O . SER A 1 164 ? 36.124 45.549 -12.047 1.00 58.03 164 SER A O 1
ATOM 1255 N N . GLU A 1 165 ? 35.668 44.625 -10.071 1.00 56.25 165 GLU A N 1
ATOM 1256 C CA . GLU A 1 165 ? 37.020 44.739 -9.525 1.00 56.25 165 GLU A CA 1
ATOM 1257 C C . GLU A 1 165 ? 37.509 43.385 -8.974 1.00 56.25 165 GLU A C 1
ATOM 1259 O O . GLU A 1 165 ? 37.057 42.905 -7.941 1.00 56.25 165 GLU A O 1
ATOM 1264 N N . VAL A 1 166 ? 38.433 42.771 -9.722 1.00 58.69 166 VAL A N 1
ATOM 1265 C CA . VAL A 1 166 ? 39.384 41.706 -9.339 1.00 58.69 166 VAL A CA 1
ATOM 1266 C C . VAL A 1 166 ? 38.858 40.636 -8.360 1.00 58.69 166 VAL A C 1
ATOM 1268 O O . VAL A 1 166 ? 39.166 40.633 -7.171 1.00 58.69 166 VAL A O 1
ATOM 1271 N N . GLY A 1 167 ? 38.181 39.624 -8.903 1.00 58.25 167 GLY A N 1
ATOM 1272 C CA . GLY A 1 167 ? 37.997 38.321 -8.258 1.00 58.25 167 GLY A CA 1
ATOM 1273 C C . GLY A 1 167 ? 37.771 37.234 -9.309 1.00 58.25 167 GLY A C 1
ATOM 1274 O O . GLY A 1 167 ? 37.045 37.460 -10.273 1.00 58.25 167 GLY A O 1
ATOM 1275 N N . GLN A 1 168 ? 38.408 36.063 -9.184 1.00 60.78 168 GLN A N 1
ATOM 1276 C CA . GLN A 1 168 ? 38.036 34.912 -10.020 1.00 60.78 168 GLN A CA 1
ATOM 1277 C C . GLN A 1 168 ? 36.603 34.492 -9.672 1.00 60.78 168 GLN A C 1
ATOM 1279 O O . GLN A 1 168 ? 36.235 34.477 -8.497 1.00 60.78 168 GLN A O 1
ATOM 1284 N N . ALA A 1 169 ? 35.798 34.148 -10.682 1.00 62.78 169 ALA A N 1
ATOM 1285 C CA . ALA A 1 169 ? 34.472 33.585 -10.453 1.00 62.78 169 ALA A CA 1
ATOM 1286 C C . ALA A 1 169 ? 34.598 32.340 -9.562 1.00 62.78 169 ALA A C 1
ATOM 1288 O O . ALA A 1 169 ? 35.303 31.390 -9.909 1.00 62.78 169 ALA A O 1
ATOM 1289 N N . VAL A 1 170 ? 33.937 32.354 -8.404 1.00 68.06 170 VAL A N 1
ATOM 1290 C CA . VAL A 1 170 ? 33.914 31.199 -7.504 1.00 68.06 170 VAL A CA 1
ATOM 1291 C C . VAL A 1 170 ? 32.840 30.245 -8.014 1.00 68.06 170 VAL A C 1
ATOM 1293 O O . VAL A 1 170 ? 31.656 30.587 -8.046 1.00 68.06 170 VAL A O 1
ATOM 1296 N N . ILE A 1 171 ? 33.272 29.067 -8.463 1.00 74.31 171 ILE A N 1
ATOM 1297 C CA . ILE A 1 171 ? 32.395 28.001 -8.945 1.00 74.31 171 ILE A CA 1
ATOM 1298 C C . ILE A 1 171 ? 32.094 27.073 -7.773 1.00 74.31 171 ILE A C 1
ATOM 1300 O O . ILE A 1 171 ? 33.004 26.485 -7.188 1.00 74.31 171 ILE A O 1
ATOM 1304 N N . TYR A 1 172 ? 30.813 26.913 -7.464 1.00 75.25 172 TYR A N 1
ATOM 1305 C CA . TYR A 1 172 ? 30.328 25.960 -6.477 1.00 75.25 172 TYR A CA 1
ATOM 1306 C C . TYR A 1 172 ? 29.725 24.760 -7.217 1.00 75.25 172 TYR A C 1
ATOM 1308 O O . TYR A 1 172 ? 28.642 24.890 -7.798 1.00 75.25 172 TYR A O 1
ATOM 1316 N N . PRO A 1 173 ? 30.404 23.600 -7.249 1.00 77.31 173 PRO A N 1
ATOM 1317 C CA . PRO A 1 173 ? 29.814 22.380 -7.776 1.00 77.31 173 PRO A CA 1
ATOM 1318 C C . PRO A 1 173 ? 28.774 21.857 -6.778 1.00 77.31 173 PRO A C 1
ATOM 1320 O O . PRO A 1 173 ? 29.101 21.510 -5.644 1.00 77.31 173 PRO A O 1
ATOM 1323 N N . THR A 1 174 ? 27.513 21.793 -7.195 1.00 83.62 174 THR A N 1
ATOM 1324 C CA . THR A 1 174 ? 26.431 21.175 -6.422 1.00 83.62 174 THR A CA 1
ATOM 1325 C C . THR A 1 174 ? 26.074 19.832 -7.043 1.00 83.62 174 THR A C 1
ATOM 1327 O O . THR A 1 174 ? 25.815 19.723 -8.241 1.00 83.62 174 THR A O 1
ATOM 1330 N N . GLN A 1 175 ? 26.109 18.775 -6.237 1.00 86.12 175 GLN A N 1
ATOM 1331 C CA . GLN A 1 175 ? 25.745 17.438 -6.687 1.00 86.12 175 GLN A CA 1
ATOM 1332 C C . GLN A 1 175 ? 24.218 17.317 -6.707 1.00 86.12 175 GLN A C 1
ATOM 1334 O O . GLN A 1 175 ? 23.563 17.507 -5.681 1.00 86.12 175 GLN A O 1
ATOM 1339 N N . LYS A 1 176 ? 23.652 16.972 -7.863 1.00 85.50 176 LYS A N 1
ATOM 1340 C CA . LYS A 1 176 ? 22.233 16.655 -8.026 1.00 85.50 176 LYS A CA 1
ATOM 1341 C C . LYS A 1 176 ? 22.063 15.212 -8.481 1.00 85.50 176 LYS A C 1
ATOM 1343 O O . LYS A 1 176 ? 22.929 14.629 -9.131 1.00 85.50 176 LYS A O 1
ATOM 1348 N N . THR A 1 177 ? 20.938 14.619 -8.100 1.00 87.00 177 THR A N 1
ATOM 1349 C CA . THR A 1 177 ? 20.597 13.240 -8.452 1.00 87.00 177 THR A CA 1
ATOM 1350 C C . THR A 1 177 ? 19.216 13.197 -9.085 1.00 87.00 177 THR A C 1
ATOM 1352 O O . THR A 1 177 ? 18.308 13.903 -8.646 1.00 87.00 177 THR A O 1
ATOM 1355 N N . VAL A 1 178 ? 19.069 12.386 -10.129 1.00 86.94 178 VAL A N 1
ATOM 1356 C CA . VAL A 1 178 ? 17.785 12.079 -10.769 1.00 86.94 178 VAL A CA 1
ATOM 1357 C C . VAL A 1 178 ? 17.662 10.569 -10.857 1.00 86.94 178 VAL A C 1
ATOM 1359 O O . VAL A 1 178 ? 18.624 9.874 -11.177 1.00 86.94 178 VAL A O 1
ATOM 1362 N N . MET A 1 179 ? 16.481 10.049 -10.556 1.00 83.94 179 MET A N 1
ATOM 1363 C CA . MET A 1 179 ? 16.180 8.637 -10.743 1.00 83.94 179 MET A CA 1
ATOM 1364 C C . MET A 1 179 ? 15.628 8.423 -12.153 1.00 83.94 179 MET A C 1
ATOM 1366 O O . MET A 1 179 ? 14.615 9.021 -12.513 1.00 83.94 179 MET A O 1
ATOM 1370 N N . LEU A 1 180 ? 16.305 7.574 -12.921 1.00 85.62 180 LEU A N 1
ATOM 1371 C CA . LEU A 1 180 ? 15.878 7.091 -14.231 1.00 85.62 180 LEU A CA 1
ATOM 1372 C C . LEU A 1 180 ? 15.253 5.708 -14.047 1.00 85.62 180 LEU A C 1
ATOM 1374 O O . LEU A 1 180 ? 15.858 4.853 -13.400 1.00 85.62 180 LEU A O 1
ATOM 1378 N N . GLY A 1 181 ? 14.066 5.483 -14.597 1.00 86.50 181 GLY A N 1
ATOM 1379 C CA . GLY A 1 181 ? 13.319 4.232 -14.498 1.00 86.50 181 GLY A CA 1
ATOM 1380 C C . GLY A 1 181 ? 11.857 4.430 -14.093 1.00 86.50 181 GLY A C 1
ATOM 1381 O O . GLY A 1 181 ? 11.256 5.474 -14.335 1.00 86.50 181 GLY A O 1
ATOM 1382 N N . LEU A 1 182 ? 11.281 3.403 -13.474 1.00 86.62 182 LEU A N 1
ATOM 1383 C CA . LEU A 1 182 ? 9.893 3.343 -13.034 1.00 86.62 182 LEU A CA 1
ATOM 1384 C C . LEU A 1 182 ? 9.793 3.460 -11.510 1.00 86.62 182 LEU A C 1
ATOM 1386 O O . LEU A 1 182 ? 10.338 2.646 -10.763 1.00 86.62 182 LEU A O 1
ATOM 1390 N N . THR A 1 183 ? 8.991 4.411 -11.050 1.00 90.00 183 THR A N 1
ATOM 1391 C CA . THR A 1 183 ? 8.565 4.525 -9.655 1.00 90.00 183 THR A CA 1
ATOM 1392 C C . THR A 1 183 ? 7.066 4.356 -9.556 1.00 90.00 183 THR A C 1
ATOM 1394 O O . THR A 1 183 ? 6.320 5.012 -10.270 1.00 90.00 183 THR A O 1
ATOM 1397 N N . MET A 1 184 ? 6.602 3.503 -8.650 1.00 90.94 184 MET A N 1
ATOM 1398 C CA . MET A 1 184 ? 5.179 3.262 -8.437 1.00 90.94 184 MET A CA 1
ATOM 1399 C C . MET A 1 184 ? 4.819 3.428 -6.967 1.00 90.94 184 MET A C 1
ATOM 1401 O O . MET A 1 184 ? 5.366 2.743 -6.105 1.00 90.94 184 MET A O 1
ATOM 1405 N N . GLY A 1 185 ? 3.865 4.311 -6.683 1.00 93.81 185 GLY A N 1
ATOM 1406 C CA . GLY A 1 185 ? 3.153 4.321 -5.408 1.00 93.81 185 GLY A CA 1
ATOM 1407 C C . GLY A 1 185 ? 1.997 3.328 -5.461 1.00 93.81 185 GLY A C 1
ATOM 1408 O O . GLY A 1 185 ? 1.164 3.419 -6.359 1.00 93.81 185 GLY A O 1
ATOM 1409 N N . VAL A 1 186 ? 1.938 2.389 -4.520 1.00 93.69 186 VAL A N 1
ATOM 1410 C CA . VAL A 1 186 ? 0.881 1.374 -4.438 1.00 93.69 186 VAL A CA 1
ATOM 1411 C C . VAL A 1 186 ? 0.181 1.442 -3.086 1.00 93.69 186 VAL A C 1
ATOM 1413 O O . VAL A 1 186 ? 0.831 1.488 -2.043 1.00 93.69 186 VAL A O 1
ATOM 1416 N N . THR A 1 187 ? -1.149 1.425 -3.091 1.00 95.12 187 THR A N 1
ATOM 1417 C CA . THR A 1 187 ? -1.974 1.338 -1.879 1.00 95.12 187 THR A CA 1
ATOM 1418 C C . THR A 1 187 ? -2.989 0.210 -2.058 1.00 95.12 187 THR A C 1
ATOM 1420 O O . THR A 1 187 ? -3.921 0.366 -2.854 1.00 95.12 187 THR A O 1
ATOM 1423 N N . PRO A 1 188 ? -2.827 -0.935 -1.371 1.00 94.88 188 PRO A N 1
ATOM 1424 C CA . PRO A 1 188 ? -3.766 -2.042 -1.462 1.00 94.88 188 PRO A CA 1
ATOM 1425 C C . PRO A 1 188 ? -4.947 -1.854 -0.506 1.00 94.88 188 PRO A C 1
ATOM 1427 O O . PRO A 1 188 ? -4.789 -1.368 0.610 1.00 94.88 188 PRO A O 1
ATOM 1430 N N . TYR A 1 189 ? -6.123 -2.302 -0.924 1.00 93.81 189 TYR A N 1
ATOM 1431 C CA . TYR A 1 189 ? -7.317 -2.472 -0.110 1.00 93.81 189 TYR A CA 1
ATOM 1432 C C . TYR A 1 189 ? -7.786 -3.924 -0.223 1.00 93.81 189 TYR A C 1
ATOM 1434 O O . TYR A 1 189 ? -8.137 -4.383 -1.310 1.00 93.81 189 TYR A O 1
ATOM 1442 N N . ILE A 1 190 ? -7.755 -4.651 0.892 1.00 92.94 190 ILE A N 1
ATOM 1443 C CA . ILE A 1 190 ? -8.008 -6.095 0.951 1.00 92.94 190 ILE A CA 1
ATOM 1444 C C . ILE A 1 190 ? -9.402 -6.336 1.530 1.00 92.94 190 ILE A C 1
ATOM 1446 O O . ILE A 1 190 ? -9.638 -6.150 2.731 1.00 92.94 190 ILE A O 1
ATOM 1450 N N . SER A 1 191 ? -10.322 -6.761 0.670 1.00 89.69 191 SER A N 1
ATOM 1451 C CA . SER A 1 191 ? -11.693 -7.103 1.039 1.00 89.69 191 SER A CA 1
ATOM 1452 C C . SER A 1 191 ? -11.768 -8.465 1.751 1.00 89.69 191 SER A C 1
ATOM 1454 O O . SER A 1 191 ? -10.791 -9.205 1.824 1.00 89.69 191 SER A O 1
ATOM 1456 N N . ALA A 1 192 ? -12.903 -8.759 2.396 1.00 86.62 192 ALA A N 1
ATOM 1457 C CA . ALA A 1 192 ? -13.106 -9.995 3.166 1.00 86.62 192 ALA A CA 1
ATOM 1458 C C . ALA A 1 192 ? -13.317 -11.247 2.296 1.00 86.62 192 ALA A C 1
ATOM 1460 O O . ALA A 1 192 ? -13.238 -12.358 2.803 1.00 86.62 192 ALA A O 1
ATOM 1461 N N . ASP A 1 193 ? -13.583 -11.057 1.010 1.00 90.50 193 ASP A N 1
ATOM 1462 C CA . ASP A 1 193 ? -13.749 -12.076 -0.027 1.00 90.50 193 ASP A CA 1
ATOM 1463 C C . ASP A 1 193 ? -12.443 -12.351 -0.798 1.00 90.50 193 ASP A C 1
ATOM 1465 O O . ASP A 1 193 ? -12.492 -12.752 -1.958 1.00 90.50 193 ASP A O 1
ATOM 1469 N N . ASP A 1 194 ? -11.284 -12.076 -0.186 1.00 85.75 194 ASP A N 1
ATOM 1470 C CA . ASP A 1 194 ? -9.935 -12.214 -0.764 1.00 85.75 194 ASP A CA 1
ATOM 1471 C C . ASP A 1 194 ? -9.676 -11.405 -2.050 1.00 85.75 194 ASP A C 1
ATOM 1473 O O . ASP A 1 194 ? -8.654 -11.578 -2.718 1.00 85.75 194 ASP A O 1
ATOM 1477 N N . HIS A 1 195 ? -10.550 -10.452 -2.381 1.00 92.56 195 HIS A N 1
ATOM 1478 C CA . HIS A 1 195 ? -10.304 -9.523 -3.476 1.00 92.56 195 HIS A CA 1
ATOM 1479 C C . HIS A 1 195 ? -9.432 -8.357 -3.009 1.00 92.56 195 HIS A C 1
ATOM 1481 O O . HIS A 1 195 ? -9.682 -7.721 -1.980 1.00 92.56 195 HIS A O 1
ATOM 1487 N N . VAL A 1 196 ? -8.414 -8.039 -3.809 1.00 93.06 196 VAL A N 1
ATOM 1488 C CA . VAL A 1 196 ? -7.501 -6.922 -3.559 1.00 93.06 196 VAL A CA 1
ATOM 1489 C C . VAL A 1 196 ? -7.744 -5.843 -4.604 1.00 93.06 196 VAL A C 1
ATOM 1491 O O . VAL A 1 196 ? -7.513 -6.042 -5.793 1.00 93.06 196 VAL A O 1
ATOM 1494 N N . THR A 1 197 ? -8.194 -4.676 -4.154 1.00 94.44 197 THR A N 1
ATOM 1495 C CA . THR A 1 197 ? -8.253 -3.469 -4.984 1.00 94.44 197 THR A CA 1
ATOM 1496 C C . THR A 1 197 ? -7.000 -2.651 -4.728 1.00 94.44 197 THR A C 1
ATOM 1498 O O . THR A 1 197 ? -6.656 -2.409 -3.578 1.00 94.44 197 THR A O 1
ATOM 1501 N N . MET A 1 198 ? -6.303 -2.209 -5.770 1.00 93.00 198 MET A N 1
ATOM 1502 C CA . MET A 1 198 ? -5.079 -1.422 -5.612 1.00 93.00 198 MET A CA 1
ATOM 1503 C C . MET A 1 198 ? -5.218 -0.072 -6.293 1.00 93.00 198 MET A C 1
ATOM 1505 O O . MET A 1 198 ? -5.643 0.014 -7.443 1.00 93.00 198 MET A O 1
ATOM 1509 N N . GLN A 1 199 ? -4.798 0.978 -5.595 1.00 94.56 199 GLN A N 1
ATOM 1510 C CA . GLN A 1 199 ? -4.516 2.261 -6.216 1.00 94.56 199 GLN A CA 1
ATOM 1511 C C . GLN A 1 199 ? -3.034 2.293 -6.593 1.00 94.56 199 GLN A C 1
ATOM 1513 O O . GLN A 1 199 ? -2.176 2.118 -5.728 1.00 94.56 199 GLN A O 1
ATOM 1518 N N . VAL A 1 200 ? -2.744 2.496 -7.878 1.00 92.69 200 VAL A N 1
ATOM 1519 C CA . VAL A 1 200 ? -1.381 2.501 -8.424 1.00 92.69 200 VAL A CA 1
ATOM 1520 C C . VAL A 1 200 ? -1.109 3.849 -9.081 1.00 92.69 200 VAL A C 1
ATOM 1522 O O . VAL A 1 200 ? -1.890 4.307 -9.912 1.00 92.69 200 VAL A O 1
ATOM 1525 N N . LEU A 1 201 ? -0.006 4.488 -8.697 1.00 93.81 201 LEU A N 1
ATOM 1526 C CA . LEU A 1 201 ? 0.469 5.752 -9.255 1.00 93.81 201 LEU A CA 1
ATOM 1527 C C . LEU A 1 201 ? 1.866 5.539 -9.848 1.00 93.81 201 LEU A C 1
ATOM 1529 O O . LEU A 1 201 ? 2.849 5.627 -9.106 1.00 93.81 201 LEU A O 1
ATOM 1533 N N . PRO A 1 202 ? 1.967 5.223 -11.149 1.00 91.19 202 PRO A N 1
ATOM 1534 C CA . PRO A 1 202 ? 3.244 5.056 -11.821 1.00 91.19 202 PRO A CA 1
ATOM 1535 C C . PRO A 1 202 ? 3.816 6.397 -12.293 1.00 91.19 202 PRO A C 1
ATOM 1537 O O . PRO A 1 202 ? 3.095 7.276 -12.762 1.00 91.19 202 PRO A O 1
ATOM 1540 N N . ILE A 1 203 ? 5.134 6.523 -12.208 1.00 90.69 203 ILE A N 1
ATOM 1541 C CA . ILE A 1 203 ? 5.945 7.604 -12.758 1.00 90.69 203 ILE A CA 1
ATOM 1542 C C . ILE A 1 203 ? 7.066 6.935 -13.545 1.00 90.69 203 ILE A C 1
ATOM 1544 O O . ILE A 1 203 ? 7.828 6.148 -12.986 1.00 90.69 203 ILE A O 1
ATOM 1548 N N . VAL A 1 204 ? 7.143 7.234 -14.838 1.00 88.19 204 VAL A N 1
ATOM 1549 C CA . VAL A 1 204 ? 8.195 6.742 -15.729 1.00 88.19 204 VAL A CA 1
ATOM 1550 C C . VAL A 1 204 ? 9.107 7.910 -16.065 1.00 88.19 204 VAL A C 1
ATOM 1552 O O . VAL A 1 204 ? 8.632 8.955 -16.510 1.00 88.19 204 VAL A O 1
ATOM 1555 N N . THR A 1 205 ? 10.401 7.715 -15.855 1.00 84.81 205 THR A N 1
ATOM 1556 C CA . THR A 1 205 ? 11.450 8.653 -16.240 1.00 84.81 205 THR A CA 1
ATOM 1557 C C . THR A 1 205 ? 12.408 7.924 -17.164 1.00 84.81 205 THR A C 1
ATOM 1559 O O . THR A 1 205 ? 13.025 6.946 -16.747 1.00 84.81 205 THR A O 1
ATOM 1562 N N . ASP A 1 206 ? 12.545 8.410 -18.390 1.00 78.94 206 ASP A N 1
ATOM 1563 C CA . ASP A 1 206 ? 13.512 7.896 -19.360 1.00 78.94 206 ASP A CA 1
ATOM 1564 C C . ASP A 1 206 ? 14.643 8.914 -19.584 1.00 78.94 206 ASP A C 1
ATOM 1566 O O . ASP A 1 206 ? 14.503 10.084 -19.204 1.00 78.94 206 ASP A O 1
ATOM 1570 N N . ALA A 1 207 ? 15.774 8.445 -20.111 1.00 62.88 207 ALA A N 1
ATOM 1571 C CA . ALA A 1 207 ? 16.976 9.241 -20.368 1.00 62.88 207 ALA A CA 1
ATOM 1572 C C . ALA A 1 207 ? 16.903 10.040 -21.677 1.00 62.88 207 ALA A C 1
ATOM 1574 O O . ALA A 1 207 ? 16.343 9.529 -22.670 1.00 62.88 207 ALA A O 1
#

pLDDT: mean 76.57, std 16.93, range [46.53, 96.19]

Foldseek 3Di:
DPLVVVLVVQLVVLADPPKDWDDDPVVRDIDIDHDPVSVVVNVVVVVVSVVQQQDKDKDKDKDWDFDFPPDDPPVPPVVVVVVVVVDDPWDFDWDWDDPPDVPDIDTDTDGDDDPPVVPVVPPDGGDTDDIDIDIDMDTAQDKDKDADFDKDKDWDWDWDDDPPDDDDTDTDTDIDIDTAAKMKIWHWHADPVRDIDIDIDIDHHHD

Radius of gyration: 35.51 Å; chains: 1; bounding box: 64×68×97 Å

Sequence (207 aa):
MDLWKQAEDGIKNFLSSDGKYSINRLAGIVTVTDHKKNLILVDGFIQTLKESLNRQVLIEAEVVEVTLEQGQSWGIDWSTVQSVLIGKKNVNFVGSQNLGLPGSVLQFTASEHSSDVVLDVLGKFGDVNVLSKPRLSVMNGQTALINMGKVLTYWELTGVAAGSEVGQAVIYPTQKTVMLGLTMGVTPYISADDHVTMQVLPIVTDA